Protein 2VH3 (pdb70)

Structure (mmCIF, N/CA/C/O backbone):
data_2VH3
#
_entry.id   2VH3
#
_cell.length_a   40.990
_cell.length_b   59.670
_cell.length_c   44.900
_cell.angle_alpha   90.00
_cell.angle_beta   93.31
_cell.angle_gamma   90.00
#
_symmetry.space_group_name_H-M   'P 1 21 1'
#
loop_
_entity.id
_entity.type
_entity.pdbx_description
1 polymer RANASMURFIN
2 polymer RANASMURFIN
3 non-polymer 'ZINC ION'
4 non-polymer 'SULFATE ION'
5 non-polymer GLYCEROL
6 water water
#
loop_
_atom_site.group_PDB
_atom_site.id
_atom_site.type_symbol
_atom_site.label_atom_id
_atom_site.label_alt_id
_atom_site.label_comp_id
_atom_site.label_asym_id
_atom_site.label_entity_id
_atom_site.label_seq_id
_atom_site.pdbx_PDB_ins_code
_atom_site.Cartn_x
_atom_site.Cartn_y
_atom_site.Cartn_z
_atom_site.occupancy
_atom_site.B_iso_or_equiv
_atom_site.auth_seq_id
_atom_site.auth_comp_id
_atom_site.auth_asym_id
_atom_site.auth_atom_id
_atom_site.pdbx_PDB_model_num
ATOM 1 N N . ALA A 1 1 ? 17.658 31.866 45.859 1.00 23.89 1 ALA A N 1
ATOM 2 C CA . ALA A 1 1 ? 17.142 32.605 47.040 1.00 23.25 1 ALA A CA 1
ATOM 3 C C . ALA A 1 1 ? 15.753 32.107 47.419 1.00 22.93 1 ALA A C 1
ATOM 4 O O . ALA A 1 1 ? 15.073 31.477 46.619 1.00 22.85 1 ALA A O 1
ATOM 19 N N . ALA A 1 3 ? 12.734 33.991 50.085 1.00 22.09 3 ALA A N 1
ATOM 20 C CA . ALA A 1 3 ? 12.226 34.803 51.180 1.00 22.33 3 ALA A CA 1
ATOM 21 C C . ALA A 1 3 ? 11.239 33.957 51.976 1.00 22.21 3 ALA A C 1
ATOM 22 O O . ALA A 1 3 ? 10.175 33.608 51.466 1.00 22.52 3 ALA A O 1
ATOM 24 N N . CYS A 1 4 ? 11.603 33.610 53.212 1.00 22.48 4 CYS A N 1
ATOM 25 C CA . CYS A 1 4 ? 10.781 32.730 54.041 1.00 22.40 4 CYS A CA 1
ATOM 26 C C . CYS A 1 4 ? 9.329 33.224 54.095 1.00 22.20 4 CYS A C 1
ATOM 27 O O . CYS A 1 4 ? 9.065 34.366 54.483 1.00 23.22 4 CYS A O 1
ATOM 30 N N . SER A 1 5 ? 8.412 32.355 53.679 1.00 21.94 5 SER A N 1
ATOM 31 C CA . SER A 1 5 ? 6.988 32.665 53.567 1.00 21.62 5 SER A CA 1
ATOM 32 C C . SER A 1 5 ? 6.125 31.856 54.544 1.00 21.20 5 SER A C 1
ATOM 33 O O . SER A 1 5 ? 4.909 32.043 54.605 1.00 22.20 5 SER A O 1
ATOM 36 N N . PHE A 1 6 ? 6.760 30.949 55.280 1.00 20.29 6 PHE A N 1
ATOM 37 C CA . PHE A 1 6 ? 6.096 30.088 56.256 1.00 19.73 6 PHE A CA 1
ATOM 38 C C . PHE A 1 6 ? 6.990 29.984 57.483 1.00 19.45 6 PHE A C 1
ATOM 39 O O . PHE A 1 6 ? 8.200 30.235 57.412 1.00 19.61 6 PHE A O 1
ATOM 47 N N . PRO A 1 7 ? 6.398 29.648 58.634 1.00 19.24 7 PRO A N 1
ATOM 48 C CA . PRO A 1 7 ? 7.191 29.560 59.848 1.00 19.10 7 PRO A CA 1
ATOM 49 C C . PRO A 1 7 ? 8.028 28.286 59.941 1.00 18.35 7 PRO A C 1
ATOM 50 O O . PRO A 1 7 ? 7.701 27.281 59.300 1.00 18.20 7 PRO A O 1
ATOM 54 N N . PRO A 1 8 ? 9.097 28.325 60.748 1.00 18.63 8 PRO A N 1
ATOM 55 C CA . PRO A 1 8 ? 9.912 27.147 60.986 1.00 18.71 8 PRO A CA 1
ATOM 56 C C . PRO A 1 8 ? 9.165 26.051 61.747 1.00 18.37 8 PRO A C 1
ATOM 57 O O . PRO A 1 8 ? 8.180 26.312 62.463 1.00 18.95 8 PRO A O 1
ATOM 61 N N . SER A 1 9 ? 9.659 24.833 61.586 1.00 18.37 9 SER A N 1
ATOM 62 C CA . SER A 1 9 ? 9.017 23.633 62.094 1.00 17.39 9 SER A CA 1
ATOM 63 C C . SER A 1 9 ? 8.978 23.554 63.607 1.00 17.02 9 SER A C 1
ATOM 64 O O . SER A 1 9 ? 9.908 23.976 64.280 1.00 17.39 9 SER A O 1
ATOM 67 N N . GLU A 1 10 ? 7.887 22.983 64.115 1.00 17.00 10 GLU A N 1
ATOM 68 C CA . GLU A 1 10 ? 7.762 22.639 65.523 1.00 16.84 10 GLU A CA 1
ATOM 69 C C . GLU A 1 10 ? 8.533 21.358 65.877 1.00 16.83 10 GLU A C 1
ATOM 70 O O . GLU A 1 10 ? 8.719 21.062 67.057 1.00 16.64 10 GLU A O 1
ATOM 76 N N . ILE A 1 11 ? 8.966 20.607 64.861 1.00 16.60 11 ILE A N 1
ATOM 77 C CA . ILE A 1 11 ? 9.646 19.318 65.045 1.00 16.76 11 ILE A CA 1
ATOM 78 C C . ILE A 1 11 ? 10.981 19.275 64.288 1.00 16.72 11 ILE A C 1
ATOM 79 O O . ILE A 1 11 ? 11.226 18.355 63.498 1.00 16.78 11 ILE A O 1
ATOM 84 N N . PRO A 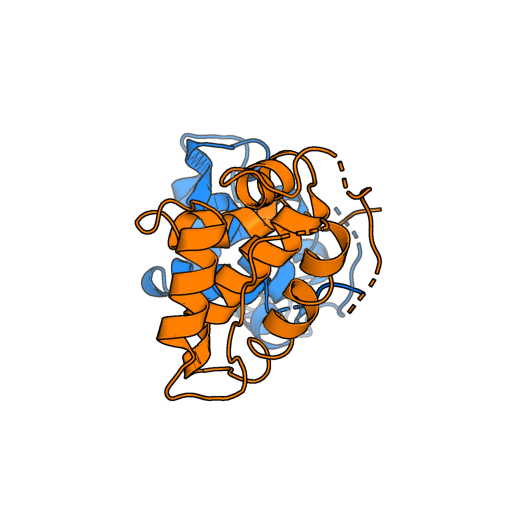1 12 ? 11.876 20.241 64.561 1.00 16.49 12 PRO A N 1
ATOM 85 C CA . PRO A 1 12 ? 13.115 20.345 63.780 1.00 16.74 12 PRO A CA 1
ATOM 86 C C . PRO A 1 12 ? 14.031 19.130 63.904 1.00 16.95 12 PRO A C 1
ATOM 87 O O . PRO A 1 12 ? 14.803 18.859 62.978 1.00 16.78 12 PRO A O 1
ATOM 91 N N . GLY A 1 13 ? 13.949 18.412 65.025 1.00 17.35 13 GLY A N 1
ATOM 92 C CA . GLY A 1 13 ? 14.717 17.187 65.211 1.00 17.73 13 GLY A CA 1
ATOM 93 C C . GLY A 1 13 ? 14.157 15.936 64.553 1.00 18.09 13 GLY A C 1
ATOM 94 O O . GLY A 1 13 ? 14.847 14.921 64.491 1.00 19.53 13 GLY A O 1
ATOM 95 N N . SER A 1 14 ? 12.933 16.005 64.037 1.00 18.36 14 SER A N 1
ATOM 96 C CA . SER A 1 14 ? 12.250 14.821 63.507 1.00 18.77 14 SER A CA 1
ATOM 97 C C . SER A 1 14 ? 12.715 14.427 62.114 1.00 18.93 14 SER A C 1
ATOM 98 O O . SER A 1 14 ? 12.976 15.287 61.265 1.00 19.38 14 SER A O 1
ATOM 101 N N . LYS A 1 15 ? 12.780 13.117 61.881 1.00 19.45 15 LYS A N 1
ATOM 102 C CA . LYS A 1 15 ? 12.992 12.572 60.540 1.00 19.96 15 LYS A CA 1
ATOM 103 C C . LYS A 1 15 ? 11.827 12.911 59.599 1.00 19.68 15 LYS A C 1
ATOM 104 O O . LYS A 1 15 ? 11.982 12.842 58.378 1.00 20.66 15 LYS A O 1
ATOM 110 N N . GLU A 1 16 ? 10.671 13.276 60.161 1.00 19.23 16 GLU A N 1
ATOM 111 C CA . GLU A 1 16 ? 9.511 13.688 59.361 1.00 18.85 16 GLU A CA 1
ATOM 112 C C . GLU A 1 16 ? 9.425 15.196 59.115 1.00 17.37 16 GLU A C 1
ATOM 113 O O . GLU A 1 16 ? 8.472 15.655 58.506 1.00 17.77 16 GLU A O 1
ATOM 119 N N . CYS A 1 17 ? 10.401 15.957 59.599 1.00 16.22 17 CYS A N 1
ATOM 120 C CA . CYS A 1 17 ? 10.319 17.417 59.588 1.00 15.95 17 CYS A CA 1
ATOM 121 C C . CYS A 1 17 ? 10.095 18.008 58.189 1.00 15.86 17 CYS A C 1
ATOM 122 O O . CYS A 1 17 ? 9.229 18.858 58.015 1.00 15.28 17 CYS A O 1
ATOM 125 N N . LEU A 1 18 ? 10.871 17.552 57.211 1.00 15.73 18 LEU A N 1
ATOM 126 C CA . LEU A 1 18 ? 10.762 18.093 55.845 1.00 15.45 18 LEU A CA 1
ATOM 127 C C . LEU A 1 18 ? 9.465 17.635 55.157 1.00 15.82 18 LEU A C 1
ATOM 128 O O . LEU A 1 18 ? 8.791 18.427 54.494 1.00 15.60 18 LEU A O 1
ATOM 133 N N . ALA A 1 19 ? 9.094 16.366 55.335 1.00 16.28 19 ALA A N 1
ATOM 134 C CA . ALA A 1 19 ? 7.830 15.868 54.790 1.00 16.34 19 ALA A CA 1
ATOM 135 C C . ALA A 1 19 ? 6.629 16.615 55.388 1.00 16.60 19 ALA A C 1
ATOM 136 O O . ALA A 1 19 ? 5.665 16.935 54.697 1.00 16.82 19 ALA A O 1
ATOM 138 N N . GLU A 1 20 ? 6.704 16.910 56.684 1.00 16.76 20 GLU A N 1
ATOM 139 C CA . GLU A 1 20 ? 5.671 17.683 57.361 1.00 17.21 20 GLU A CA 1
ATOM 140 C C . GLU A 1 20 ? 5.630 19.135 56.870 1.00 17.10 20 GLU A C 1
ATOM 141 O O . GLU A 1 20 ? 4.548 19.699 56.660 1.00 16.99 20 GLU A O 1
ATOM 147 N N . ALA A 1 21 ? 6.795 19.732 56.620 1.00 16.94 21 ALA A N 1
ATOM 148 C CA . ALA A 1 21 ? 6.822 21.096 56.095 1.00 16.88 21 ALA A CA 1
ATOM 149 C C . ALA A 1 21 ? 6.194 21.147 54.707 1.00 16.66 21 ALA A C 1
ATOM 150 O O . ALA A 1 21 ? 5.480 22.089 54.380 1.00 15.89 21 ALA A O 1
ATOM 152 N N . LEU A 1 22 ? 6.451 20.103 53.918 1.00 16.19 22 LEU A N 1
ATOM 153 C CA . LEU A 1 22 ? 5.892 19.984 52.568 1.00 16.60 22 LEU A CA 1
ATOM 154 C C . LEU A 1 22 ? 4.373 19.846 52.642 1.00 16.50 22 LEU A C 1
ATOM 155 O O . LEU A 1 22 ? 3.651 20.482 51.875 1.00 16.45 22 LEU A O 1
ATOM 160 N N . GLN A 1 23 ? 3.887 19.045 53.596 1.00 17.03 23 GLN A N 1
ATOM 161 C CA . GLN A 1 23 ? 2.457 18.848 53.772 1.00 17.79 23 GLN A CA 1
ATOM 162 C C . GLN A 1 23 ? 1.753 20.158 54.136 1.00 17.08 23 GLN A C 1
ATOM 163 O O . GLN A 1 23 ? 0.667 20.452 53.637 1.00 17.27 23 GLN A O 1
ATOM 169 N N . LYS A 1 24 ? 2.376 20.919 55.028 1.00 17.11 24 LYS A N 1
ATOM 170 C CA . LYS A 1 24 ? 1.721 22.069 55.641 1.00 17.40 24 LYS A CA 1
ATOM 171 C C . LYS A 1 24 ? 1.863 23.369 54.878 1.00 16.84 24 LYS A C 1
ATOM 172 O O . LYS A 1 24 ? 1.001 24.231 54.979 1.00 16.57 24 LYS A O 1
ATOM 178 N N . HIS A 1 25 ? 2.938 23.526 54.109 1.00 15.65 25 HIS A N 1
ATOM 179 C CA . HIS A 1 25 ? 3.294 24.855 53.620 1.00 15.99 25 HIS A CA 1
ATOM 180 C C . HIS A 1 25 ? 3.390 24.925 52.102 1.00 15.64 25 HIS A C 1
ATOM 181 O O . HIS A 1 25 ? 4.254 24.296 51.479 1.00 15.71 25 HIS A O 1
ATOM 188 N N . GLN A 1 26 ? 2.506 25.716 51.513 1.00 15.57 26 GLN A N 1
ATOM 189 C CA . GLN A 1 26 ? 2.464 25.877 50.056 1.00 16.75 26 GLN A CA 1
ATOM 190 C C . GLN A 1 26 ? 3.780 26.390 49.485 1.00 16.23 26 GLN A C 1
ATOM 191 O O . GLN A 1 26 ? 4.177 25.989 48.395 1.00 16.02 26 GLN A O 1
ATOM 197 N N . GLY A 1 27 ? 4.444 27.297 50.190 1.00 15.34 27 GLY A N 1
ATOM 198 C CA . GLY A 1 27 ? 5.702 27.857 49.711 1.00 15.74 27 GLY A CA 1
ATOM 199 C C . GLY A 1 27 ? 6.775 26.798 49.562 1.00 15.29 27 GLY A C 1
ATOM 200 O O . GLY A 1 27 ? 7.579 26.852 48.647 1.00 15.00 27 GLY A O 1
ATOM 201 N N . PHE A 1 28 ? 6.795 25.826 50.471 1.00 14.95 28 PHE A N 1
ATOM 202 C CA . PHE A 1 28 ? 7.739 24.715 50.391 1.00 15.04 28 PHE A CA 1
ATOM 203 C C . PHE A 1 28 ? 7.353 23.747 49.271 1.00 15.29 28 PHE A C 1
ATOM 204 O O . PHE A 1 28 ? 8.232 23.238 48.583 1.00 14.40 28 PHE A O 1
ATOM 212 N N . LYS A 1 29 ? 6.058 23.534 49.045 1.00 14.87 29 LYS A N 1
ATOM 213 C CA . LYS A 1 29 ? 5.592 22.770 47.895 1.00 15.37 29 LYS A CA 1
ATOM 214 C C . LYS A 1 29 ? 6.038 23.468 46.624 1.00 14.74 29 LYS A C 1
ATOM 215 O O . LYS A 1 29 ? 6.497 22.812 45.707 1.00 14.68 29 LYS A O 1
ATOM 221 N N . LYS A 1 30 ? 5.863 24.787 46.570 1.00 13.48 30 LYS A N 1
ATOM 222 C CA . LYS A 1 30 ? 6.246 25.546 45.368 1.00 13.59 30 LYS A CA 1
ATOM 223 C C . LYS A 1 30 ? 7.711 25.298 45.018 1.00 13.62 30 LYS A C 1
ATOM 224 O O . LYS A 1 30 ? 8.023 24.961 43.886 1.00 13.52 30 LYS A O 1
ATOM 230 N N . LYS A 1 31 ? 8.615 25.473 45.970 1.00 12.63 31 LYS A N 1
ATOM 231 C CA . LYS A 1 31 ? 10.033 25.297 45.689 1.00 13.08 31 LYS A CA 1
ATOM 232 C C . LYS A 1 31 ? 10.381 23.834 45.438 1.00 13.23 31 LYS A C 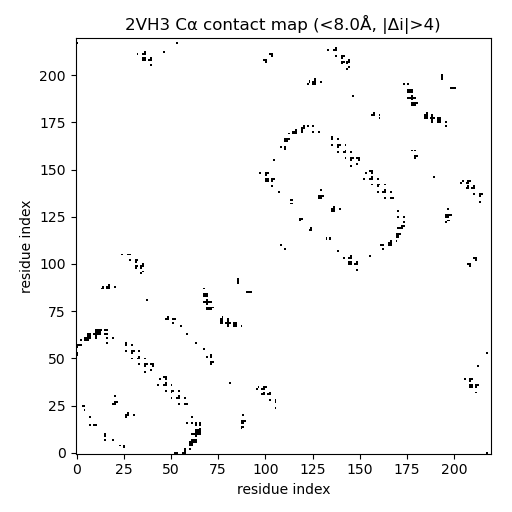1
ATOM 233 O O . LYS A 1 31 ? 11.256 23.563 44.623 1.00 13.50 31 LYS A O 1
ATOM 239 N N . SER A 1 32 ? 9.699 22.904 46.110 1.00 12.77 32 SER A N 1
ATOM 240 C CA . SER A 1 32 ? 9.927 21.476 45.913 1.00 12.93 32 SER A CA 1
ATOM 241 C C . SER A 1 32 ? 9.470 21.023 44.530 1.00 12.87 32 SER A C 1
ATOM 242 O O . SER A 1 32 ? 10.194 20.301 43.841 1.00 13.29 32 SER A O 1
ATOM 245 N N . TYR A 1 33 ? 8.283 21.451 44.120 1.00 12.17 33 TYR A N 1
ATOM 246 C CA . TYR A 1 33 ? 7.751 21.028 42.834 1.00 12.00 33 TYR A CA 1
ATOM 247 C C . TYR A 1 33 ? 8.505 21.727 41.702 1.00 10.67 33 TYR A C 1
ATOM 248 O O . TYR A 1 33 ? 8.734 21.132 40.654 1.00 10.87 33 TYR A O 1
ATOM 257 N N . ALA A 1 34 ? 8.906 22.975 41.920 1.00 10.87 34 ALA A N 1
ATOM 258 C CA . ALA A 1 34 ? 9.775 23.646 40.942 1.00 10.79 34 ALA A CA 1
ATOM 259 C C . ALA A 1 34 ? 11.073 22.856 40.751 1.00 10.51 34 ALA A C 1
ATOM 260 O O . ALA A 1 34 ? 11.509 22.656 39.630 1.00 10.40 34 ALA A O 1
ATOM 262 N N . LEU A 1 35 ? 11.677 22.371 41.840 1.00 10.97 35 LEU A N 1
ATOM 263 C CA . LEU A 1 35 ? 12.866 21.536 41.771 1.00 11.53 35 LEU A CA 1
ATOM 264 C C . LEU A 1 35 ? 12.626 20.288 40.929 1.00 11.29 35 LEU A C 1
ATOM 265 O O . LEU A 1 35 ? 13.466 19.890 40.131 1.00 12.04 35 LEU A O 1
ATOM 270 N N . ILE A 1 36 ? 11.477 19.655 41.129 1.00 11.48 36 ILE A N 1
ATOM 271 C CA . ILE A 1 36 ? 11.125 18.487 40.365 1.00 11.48 36 ILE A CA 1
ATOM 272 C C . ILE A 1 36 ? 11.069 18.789 38.870 1.00 11.14 36 ILE A C 1
ATOM 273 O O . ILE A 1 36 ? 11.660 18.084 38.060 1.00 11.11 36 ILE A O 1
ATOM 278 N N . CYS A 1 37 ? 10.387 19.863 38.508 1.00 10.77 37 CYS A N 1
ATOM 279 C CA . CYS A 1 37 ? 10.341 20.266 37.097 1.00 10.84 37 CYS A CA 1
ATOM 280 C C . CYS A 1 37 ? 11.741 20.489 36.553 1.00 10.95 37 CYS A C 1
ATOM 281 O O . CYS A 1 37 ? 12.058 20.042 35.463 1.00 10.58 37 CYS A O 1
ATOM 284 N N . ALA A 1 38 ? 12.572 21.192 37.307 1.00 10.71 38 ALA A N 1
ATOM 285 C CA . ALA A 1 38 ? 13.928 21.492 36.853 1.00 11.04 38 ALA A CA 1
ATOM 286 C C . ALA A 1 38 ? 14.742 20.212 36.698 1.00 11.26 38 ALA A C 1
ATOM 287 O O . ALA A 1 38 ? 15.510 20.099 35.761 1.00 12.09 38 ALA A O 1
ATOM 289 N N . TYR A 1 39 ? 14.587 19.264 37.620 1.00 12.21 39 TYR A N 1
ATOM 290 C CA . TYR A 1 39 ? 15.253 17.964 37.528 1.00 12.12 39 TYR A CA 1
ATOM 291 C C . TYR A 1 39 ? 14.844 17.206 36.274 1.00 12.48 39 TYR A C 1
ATOM 292 O O . TYR A 1 39 ? 15.684 16.629 35.570 1.00 13.18 39 TYR A O 1
ATOM 301 N N . LEU A 1 40 ? 13.552 17.212 35.979 1.00 12.78 40 LEU A N 1
ATOM 302 C CA . LEU A 1 40 ? 13.050 16.478 34.821 1.00 13.21 40 LEU A CA 1
ATOM 303 C C . LEU A 1 40 ? 13.688 17.000 33.530 1.00 13.28 40 LEU A C 1
ATOM 304 O O . LEU A 1 40 ? 13.824 16.239 32.558 1.00 15.07 40 LEU A O 1
ATOM 309 N N . ASN A 1 41 ? 14.070 18.282 33.525 1.00 13.45 41 ASN A N 1
ATOM 310 C CA . ASN A 1 41 ? 14.747 18.903 32.372 1.00 14.19 41 ASN A CA 1
ATOM 311 C C . ASN A 1 41 ? 16.235 19.137 32.534 1.00 14.47 41 ASN A C 1
ATOM 312 O O . ASN A 1 41 ? 16.839 19.881 31.752 1.00 14.72 41 ASN A O 1
ATOM 317 N N . TYR A 1 42 ? 16.838 18.483 33.512 1.00 14.06 42 TYR A N 1
ATOM 318 C CA . TYR A 1 42 ? 18.243 18.676 33.817 1.00 14.91 42 TYR A CA 1
ATOM 319 C C . TYR A 1 42 ? 19.135 18.518 32.603 1.00 15.53 42 TYR A C 1
ATOM 320 O O . TYR A 1 42 ? 20.023 19.332 32.395 1.00 16.19 42 TYR A O 1
ATOM 329 N N . LYS A 1 43 ? 18.893 17.491 31.797 1.00 16.44 43 LYS A N 1
ATOM 330 C CA . LYS A 1 43 ? 19.811 17.158 30.706 1.00 17.32 43 LYS A CA 1
ATOM 331 C C . LYS A 1 43 ? 19.872 18.229 29.624 1.00 16.74 43 LYS A C 1
ATOM 332 O O . LYS A 1 43 ? 20.821 18.251 28.841 1.00 16.85 43 LYS A O 1
ATOM 338 N N . GLU A 1 44 ? 18.880 19.110 29.567 1.00 16.15 44 GLU A N 1
ATOM 339 C CA . GLU A 1 44 ? 18.913 20.243 28.658 1.00 16.66 44 GLU A CA 1
ATOM 340 C C . GLU A 1 44 ? 19.181 21.611 29.302 1.00 15.76 44 GLU A C 1
ATOM 341 O O . GLU A 1 44 ? 19.412 22.589 28.598 1.00 15.68 44 GLU A O 1
ATOM 347 N N . ASP A 1 45 ? 19.142 21.699 30.632 1.00 14.09 45 ASP A N 1
ATOM 348 C CA . ASP A 1 45 ? 19.400 22.959 31.316 1.00 13.61 45 ASP A CA 1
ATOM 349 C C . ASP A 1 45 ? 19.823 22.712 32.762 1.00 12.14 45 ASP A C 1
ATOM 350 O O . ASP A 1 45 ? 18.991 22.704 33.684 1.00 12.64 45 ASP A O 1
ATOM 355 N N . ALA A 1 46 ? 21.126 22.545 32.952 1.00 11.53 46 ALA A N 1
ATOM 356 C CA . ALA A 1 46 ? 21.714 22.331 34.264 1.00 10.80 46 ALA A CA 1
ATOM 357 C C . ALA A 1 46 ? 21.720 23.606 35.096 1.00 10.70 46 ALA A C 1
ATOM 358 O O . ALA A 1 46 ? 21.591 23.539 36.327 1.00 10.11 46 ALA A O 1
ATOM 360 N N . GLU A 1 47 ? 21.818 24.791 34.485 1.00 9.20 47 GLU A N 1
ATOM 361 C CA . GLU A 1 47 ? 21.858 26.044 35.229 1.00 9.86 47 GLU A CA 1
ATOM 362 C C . GLU A 1 47 ? 20.518 26.267 35.909 1.00 10.36 47 GLU A C 1
ATOM 363 O O . GLU A 1 47 ? 20.469 26.682 37.059 1.00 11.52 47 GLU A O 1
ATOM 369 N N . ASN A 1 48 ? 19.428 26.003 35.211 1.00 10.06 48 ASN A N 1
ATOM 370 C CA . ASN A 1 48 ? 18.098 26.189 35.788 1.00 9.80 48 ASN A CA 1
ATOM 371 C C . ASN A 1 48 ? 17.978 25.264 37.011 1.00 9.32 48 ASN A C 1
ATOM 372 O O . ASN A 1 48 ? 17.418 25.613 38.048 1.00 10.17 48 ASN A O 1
ATOM 377 N N . TYR A 1 49 ? 18.433 24.010 36.895 1.00 9.17 49 TYR A N 1
ATOM 378 C CA . TYR A 1 49 ? 18.430 23.072 38.038 1.00 9.34 49 TYR A CA 1
ATOM 379 C C . TYR A 1 49 ? 19.262 23.611 39.200 1.00 9.65 49 TYR A C 1
ATOM 380 O O . TYR A 1 49 ? 18.841 23.568 40.336 1.00 10.81 49 TYR A O 1
ATOM 389 N N . GLU A 1 50 ? 20.453 24.116 38.909 1.00 10.23 50 GLU A N 1
ATOM 390 C CA . GLU A 1 50 ? 21.321 24.645 39.944 1.00 10.68 50 GLU A CA 1
ATOM 391 C C . GLU A 1 50 ? 20.622 25.772 40.682 1.00 10.70 50 GLU A C 1
ATOM 392 O O . GLU A 1 50 ? 20.674 25.829 41.901 1.00 11.17 50 GLU A O 1
ATOM 398 N N . ARG A 1 51 ? 19.953 26.667 39.952 1.00 10.84 51 ARG A N 1
ATOM 399 C CA A ARG A 1 51 ? 19.214 27.769 40.562 0.60 12.24 51 ARG A CA 1
ATOM 400 C CA B ARG A 1 51 ? 19.207 27.767 40.556 0.40 11.99 51 ARG A CA 1
ATOM 401 C C . ARG A 1 51 ? 18.048 27.248 41.398 1.00 11.62 51 ARG A C 1
ATOM 402 O O . ARG A 1 51 ? 17.847 27.679 42.528 1.00 11.77 51 ARG A O 1
ATOM 417 N N . ALA A 1 52 ? 17.263 26.351 40.835 1.00 10.87 52 ALA A N 1
ATOM 418 C CA . ALA A 1 52 ? 16.125 25.769 41.587 1.00 11.11 52 ALA A CA 1
ATOM 419 C C . ALA A 1 52 ? 16.598 25.043 42.844 1.00 10.99 52 ALA A C 1
ATOM 420 O O . ALA A 1 52 ? 15.918 25.062 43.861 1.00 11.62 52 ALA A O 1
ATOM 422 N N . ALA A 1 53 ? 17.753 24.398 42.768 1.00 10.10 53 ALA A N 1
ATOM 423 C CA . ALA A 1 53 ? 18.310 23.664 43.909 1.00 10.79 53 ALA A CA 1
ATOM 424 C C . ALA A 1 53 ? 18.746 24.646 44.985 1.00 11.01 53 ALA A C 1
ATOM 425 O O . ALA A 1 53 ? 18.491 24.419 46.164 1.00 11.23 53 ALA A O 1
ATOM 427 N N . GLU A 1 54 ? 19.362 25.758 44.591 1.00 11.76 54 GLU A N 1
ATOM 428 C CA . GLU A 1 54 ? 19.767 26.790 45.538 1.00 12.82 54 GLU A CA 1
ATOM 429 C C . GLU A 1 54 ? 18.539 27.397 46.191 1.00 12.52 54 GLU A C 1
ATOM 430 O O . GLU A 1 54 ? 18.538 27.689 47.391 1.00 13.74 54 GLU A O 1
ATOM 436 N N . ASP A 1 55 ? 17.491 27.589 45.403 1.00 13.07 55 ASP A N 1
ATOM 437 C CA . ASP A 1 55 ? 16.242 28.134 45.926 1.00 13.81 55 ASP A CA 1
ATOM 438 C C . ASP A 1 55 ? 15.653 27.158 46.944 1.00 13.13 55 ASP A C 1
ATOM 439 O O . ASP A 1 55 ? 15.211 27.572 48.029 1.00 14.12 55 ASP A O 1
ATOM 444 N N . PHE A 1 56 ? 15.667 25.868 46.606 1.00 13.24 56 PHE A N 1
ATOM 445 C CA . PHE A 1 56 ? 15.184 24.824 47.509 1.00 13.29 56 PHE A CA 1
ATOM 446 C C . PHE A 1 56 ? 16.002 24.786 48.794 1.00 13.73 56 PHE A C 1
ATOM 447 O O . PHE A 1 56 ? 15.427 24.721 49.892 1.00 14.23 56 PHE A O 1
ATOM 455 N N . ASP A 1 57 ? 17.321 24.872 48.674 1.00 14.05 57 ASP A N 1
ATOM 456 C CA . ASP A 1 57 ? 18.221 24.893 49.831 1.00 14.72 57 ASP A CA 1
ATOM 457 C C . ASP A 1 57 ? 17.831 26.034 50.776 1.00 14.59 57 ASP A C 1
ATOM 458 O O . ASP A 1 57 ? 17.823 25.866 51.996 1.00 13.94 57 ASP A O 1
ATOM 463 N N . SER A 1 58 ? 17.520 27.193 50.195 1.00 14.50 58 SER A N 1
ATOM 464 C CA A SER A 1 58 ? 17.134 28.371 50.975 0.50 14.92 58 SER A CA 1
ATOM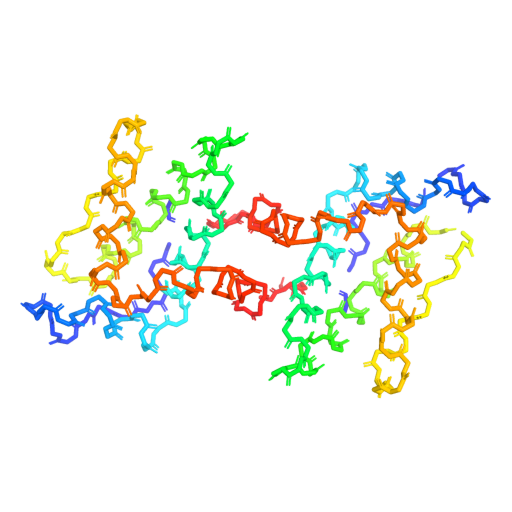 465 C CA B SER A 1 58 ? 17.109 28.381 50.946 0.50 15.13 58 SER A CA 1
ATOM 466 C C . SER A 1 58 ? 15.786 28.112 51.663 1.00 15.00 58 SER A C 1
ATOM 467 O O . SER A 1 58 ? 15.606 28.432 52.848 1.00 15.52 58 SER A O 1
ATOM 472 N N . ALA A 1 59 ? 14.841 27.520 50.947 1.00 14.51 59 ALA A N 1
ATOM 473 C CA . ALA A 1 59 ? 13.549 27.157 51.542 1.00 15.54 59 ALA A CA 1
ATOM 474 C C . ALA A 1 59 ? 13.706 26.128 52.677 1.00 15.26 59 ALA A C 1
ATOM 475 O O . ALA A 1 59 ? 12.988 26.195 53.692 1.00 15.11 59 ALA A O 1
ATOM 477 N N . VAL A 1 60 ? 14.658 25.213 52.542 1.00 15.67 60 VAL A N 1
ATOM 478 C CA . VAL A 1 60 ? 14.961 24.243 53.594 1.00 15.88 60 VAL A CA 1
ATOM 479 C C . VAL A 1 60 ? 15.446 24.974 54.843 1.00 15.80 60 VAL A C 1
ATOM 480 O O . VAL A 1 60 ? 15.036 24.632 55.957 1.00 16.20 60 VAL A O 1
ATOM 484 N N . LYS A 1 61 ? 16.269 26.003 54.679 1.00 16.45 61 LYS A N 1
ATOM 485 C CA . LYS A 1 61 ? 16.708 26.816 55.810 1.00 17.81 61 LYS A CA 1
ATOM 486 C C . LYS A 1 61 ? 15.514 27.459 56.508 1.00 17.50 61 LYS A C 1
ATOM 487 O O . LYS A 1 61 ? 15.471 27.528 57.741 1.00 17.53 61 LYS A O 1
ATOM 493 N N . CYS A 1 62 ? 14.533 27.920 55.736 1.00 17.24 62 CYS A N 1
ATOM 494 C CA . CYS A 1 62 ? 13.323 28.493 56.327 1.00 17.51 62 CYS A CA 1
ATOM 495 C C . CYS A 1 62 ? 12.556 27.491 57.203 1.00 17.00 62 CYS A C 1
ATOM 496 O O . CYS A 1 62 ? 11.928 27.875 58.207 1.00 18.27 62 CYS A O 1
ATOM 499 N N . THR A 1 63 ? 12.610 26.207 56.863 1.00 17.26 63 THR A N 1
ATOM 500 C CA . THR A 1 63 ? 11.889 25.208 57.649 1.00 17.37 63 THR A CA 1
ATOM 501 C C . THR A 1 63 ? 12.491 25.035 59.033 1.00 17.17 63 THR A C 1
ATOM 502 O O . THR A 1 63 ? 11.780 24.675 59.962 1.00 18.07 63 THR A O 1
ATOM 506 N N . GLY A 1 64 ? 13.791 25.265 59.176 1.00 16.90 64 GLY A N 1
ATOM 507 C CA . GLY A 1 64 ? 14.494 25.002 60.429 1.00 17.20 64 GLY A CA 1
ATOM 508 C C . GLY A 1 64 ? 14.765 23.535 60.699 1.00 17.29 64 GLY A C 1
ATOM 509 O O . GLY A 1 64 ? 15.312 23.188 61.751 1.00 17.77 64 GLY A O 1
ATOM 510 N N . CYS A 1 65 ? 14.377 22.659 59.777 1.00 17.04 65 CYS A N 1
ATOM 511 C CA . CYS A 1 65 ? 14.622 21.237 59.952 1.00 17.96 65 CYS A CA 1
ATOM 512 C C . CYS A 1 65 ? 16.116 20.992 60.047 1.00 18.88 65 CYS A C 1
ATOM 513 O O . CYS A 1 65 ? 16.908 21.600 59.323 1.00 19.45 65 CYS A O 1
ATOM 516 N N . LYS A 1 66 ? 16.500 20.115 60.962 1.00 19.61 66 LYS A N 1
ATOM 517 C CA . LYS A 1 66 ? 17.897 19.762 61.142 1.00 20.44 66 LYS A CA 1
ATOM 518 C C . LYS A 1 66 ? 18.3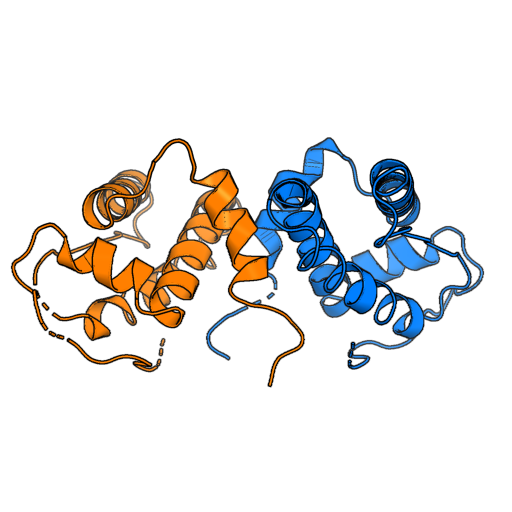94 18.817 60.059 1.00 20.74 66 LYS A C 1
ATOM 519 O O . LYS A 1 66 ? 19.564 18.894 59.684 1.00 20.89 66 LYS A O 1
ATOM 525 N N . GLU A 1 67 ? 17.523 17.935 59.557 1.00 21.83 67 GLU A N 1
ATOM 526 C CA . GLU A 1 67 ? 17.919 16.961 58.532 1.00 22.46 67 GLU A CA 1
ATOM 527 C C . GLU A 1 67 ? 18.461 17.669 57.307 1.00 22.49 67 GLU A C 1
ATOM 528 O O . GLU A 1 67 ? 17.919 18.684 56.872 1.00 23.12 67 GLU A O 1
ATOM 534 N N . GLY A 1 68 ? 19.529 17.105 56.757 1.00 22.19 68 GLY A N 1
ATOM 535 C CA . GLY A 1 68 ? 20.168 17.655 55.576 1.00 21.31 68 GLY A CA 1
ATOM 536 C C . GLY A 1 68 ? 19.709 16.993 54.294 1.00 20.64 68 GLY A C 1
ATOM 537 O O . GLY A 1 68 ? 19.508 15.773 5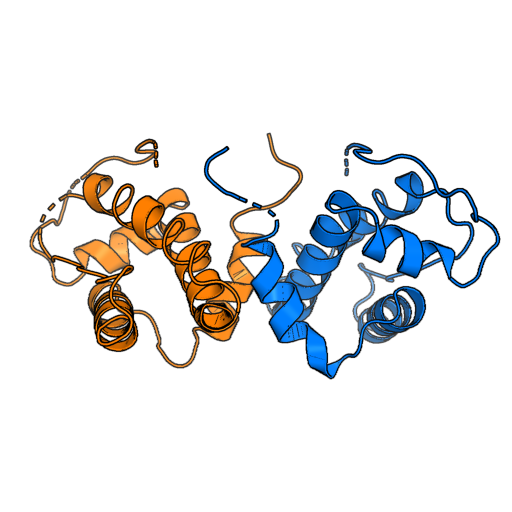4.246 1.00 20.48 68 GLY A O 1
ATOM 538 N N . VAL A 1 69 ? 19.541 17.803 53.253 1.00 19.93 69 VAL A N 1
ATOM 539 C CA . VAL A 1 69 ? 19.354 17.284 51.893 1.00 18.84 69 VAL A CA 1
ATOM 540 C C . VAL A 1 69 ? 20.365 17.942 50.970 1.00 17.45 69 VAL A C 1
ATOM 541 O O . VAL A 1 69 ? 20.135 19.021 50.423 1.00 17.83 69 VAL A O 1
ATOM 545 N N . ASP A 1 70 ? 21.496 17.275 50.805 1.00 16.41 70 ASP A N 1
ATOM 546 C CA . ASP A 1 70 ? 22.538 17.769 49.926 1.00 15.63 70 ASP A CA 1
ATOM 547 C C . ASP A 1 70 ? 22.212 17.336 48.504 1.00 14.06 70 ASP A C 1
ATOM 548 O O . ASP A 1 70 ? 22.318 16.163 48.167 1.00 14.13 70 ASP A O 1
ATOM 553 N N . LEU A 1 71 ? 21.806 18.301 47.677 1.00 13.00 71 LEU A N 1
ATOM 554 C CA . LEU A 1 71 ? 21.417 18.021 46.315 1.00 12.73 71 LEU A CA 1
ATOM 555 C C . LEU A 1 71 ? 22.619 17.855 45.403 1.00 11.29 71 LEU A C 1
ATOM 556 O O . LEU A 1 71 ? 22.465 17.368 44.296 1.00 12.92 71 LEU A O 1
ATOM 561 N N . HIS A 1 72 ? 23.801 18.251 45.864 1.00 12.06 72 HIS A N 1
ATOM 562 C CA . HIS A 1 72 ? 25.008 18.191 45.049 1.00 12.22 72 HIS A CA 1
ATOM 563 C C . HIS A 1 72 ? 24.735 18.811 43.684 1.00 12.33 72 HIS A C 1
ATOM 564 O O . HIS A 1 72 ? 25.135 18.259 42.654 1.00 12.79 72 HIS A O 1
ATOM 571 N N . GLU A 1 73 ? 24.041 19.946 43.679 1.00 12.07 73 GLU A N 1
ATOM 572 C CA . GLU A 1 73 ? 23.435 20.427 42.445 1.00 11.66 73 GLU A CA 1
ATOM 573 C C . GLU A 1 73 ? 24.424 20.878 41.379 1.00 12.20 73 GLU A C 1
ATOM 574 O O . GLU A 1 73 ? 24.042 20.988 40.229 1.00 13.85 73 GLU A O 1
ATOM 584 N N . GLY A 1 74 ? 25.662 21.126 41.775 1.00 11.97 74 GLY A N 1
ATOM 585 C CA . GLY A 1 74 ? 26.712 21.504 40.836 1.00 11.75 74 GLY A CA 1
ATOM 586 C C . GLY A 1 74 ? 27.581 20.346 40.370 1.00 11.46 74 GLY A C 1
ATOM 587 O O . GLY A 1 74 ? 28.555 20.587 39.648 1.00 12.27 74 GLY A O 1
ATOM 588 N N . ASN A 1 75 ? 27.260 19.105 40.772 1.00 11.75 75 ASN A N 1
ATOM 589 C CA . ASN A 1 75 ? 28.105 17.951 40.540 1.00 11.86 75 ASN A CA 1
ATOM 590 C C . ASN A 1 75 ? 27.296 16.939 39.743 1.00 11.88 75 ASN A C 1
ATOM 591 O O . ASN A 1 75 ? 26.527 16.159 40.304 1.00 12.01 75 ASN A O 1
ATOM 596 N N . PRO A 1 76 ? 27.438 16.943 38.420 1.00 11.59 76 PRO A N 1
ATOM 597 C CA . PRO A 1 76 ? 26.697 16.014 37.560 1.00 11.81 76 PRO A CA 1
ATOM 598 C C . PRO A 1 76 ? 26.699 14.555 37.997 1.00 12.68 76 PRO A C 1
ATOM 599 O O . PRO A 1 76 ? 25.667 13.871 37.899 1.00 14.95 76 PRO A O 1
ATOM 603 N N . GLU A 1 77 ? 27.823 14.087 38.515 1.00 13.90 77 GLU A N 1
ATOM 604 C CA . GLU A 1 77 ? 27.936 12.668 38.878 1.00 14.55 77 GLU A CA 1
ATOM 605 C C . GLU A 1 77 ? 27.069 12.326 40.102 1.00 12.72 77 GLU A C 1
ATOM 606 O O . GLU A 1 77 ? 26.750 11.131 40.344 1.00 14.11 77 GLU A O 1
ATOM 612 N N . LEU A 1 78 ? 26.716 13.388 40.861 1.00 13.07 78 LEU A N 1
ATOM 613 C CA . LEU A 1 78 ? 25.959 13.192 42.108 1.00 14.44 78 LEU A CA 1
ATOM 614 C C . LEU A 1 78 ? 24.538 13.746 42.086 1.00 14.33 78 LEU A C 1
ATOM 615 O O . LEU A 1 78 ? 23.830 13.682 43.089 1.00 14.15 78 LEU A O 1
ATOM 620 N N . ILE A 1 79 ? 24.112 14.311 40.956 1.00 13.94 79 ILE A N 1
ATOM 621 C CA . ILE A 1 79 ? 22.777 14.919 40.867 1.00 14.42 79 ILE A CA 1
ATOM 622 C C . ILE A 1 79 ? 21.705 13.895 41.189 1.00 13.98 79 ILE A C 1
ATOM 623 O O . ILE A 1 79 ? 20.727 14.179 41.894 1.00 12.58 79 ILE A O 1
ATOM 628 N N . GLU A 1 80 ? 21.879 12.701 40.641 1.00 13.83 80 GLU A N 1
ATOM 629 C CA . GLU A 1 80 ? 20.883 11.667 40.796 1.00 14.49 80 GLU A CA 1
ATOM 630 C C . GLU A 1 80 ? 20.758 11.275 42.262 1.00 13.66 80 GLU A C 1
ATOM 631 O O . GLU A 1 80 ? 19.644 11.206 42.801 1.00 14.13 80 GLU A O 1
ATOM 637 N N . GLU A 1 81 ? 21.885 11.025 42.914 1.00 14.10 81 GLU A N 1
ATOM 638 C CA . GLU A 1 81 ? 21.861 10.631 44.321 1.00 14.63 81 GLU A CA 1
ATOM 639 C C . GLU A 1 81 ? 21.303 11.747 45.190 1.00 13.32 81 GLU A C 1
ATOM 640 O O . GLU A 1 81 ? 20.542 11.473 46.111 1.00 14.07 81 GLU A O 1
ATOM 646 N N . GLY A 1 82 ? 21.607 13.011 44.856 1.00 12.12 82 GLY A N 1
ATOM 647 C CA . GLY A 1 82 ? 21.087 14.148 45.608 1.00 12.12 82 GLY A CA 1
ATOM 648 C C . GLY A 1 82 ? 19.588 14.254 45.473 1.00 11.72 82 GLY A C 1
ATOM 649 O O . GLY A 1 82 ? 18.883 14.531 46.439 1.00 12.08 82 GLY A O 1
ATOM 650 N N . PHE A 1 83 ? 19.083 14.038 44.269 1.00 12.34 83 PHE A N 1
ATOM 651 C CA . PHE A 1 83 ? 17.649 14.106 44.031 1.00 12.94 83 PHE A CA 1
ATOM 652 C C . PHE A 1 83 ? 16.925 12.929 44.695 1.00 13.23 83 PHE A C 1
ATOM 653 O O . PHE A 1 83 ? 15.832 13.081 45.215 1.00 13.15 83 PHE A O 1
ATOM 661 N N . GLU A 1 84 ? 17.546 11.760 44.703 1.00 13.68 84 GLU A N 1
ATOM 662 C CA . GLU A 1 84 ? 16.951 10.618 45.395 1.00 14.80 84 GLU A CA 1
ATOM 663 C C . GLU A 1 84 ? 16.887 10.878 46.891 1.00 14.30 84 GLU A C 1
ATOM 664 O O . GLU A 1 84 ? 15.923 10.460 47.529 1.00 14.64 84 GLU A O 1
ATOM 670 N N . LYS A 1 85 ? 17.876 11.583 47.444 1.00 14.10 85 LYS A N 1
ATOM 671 C CA . LYS A 1 85 ? 17.850 11.989 48.849 1.00 14.45 85 LYS A CA 1
ATOM 672 C C . LYS A 1 85 ? 16.694 12.952 49.115 1.00 14.11 85 LYS A C 1
ATOM 673 O O . LYS A 1 85 ? 15.991 12.848 50.108 1.00 15.00 85 LYS A O 1
ATOM 679 N N . PHE A 1 86 ? 16.498 13.894 48.207 1.00 13.55 86 PHE A N 1
ATOM 680 C CA . PHE A 1 86 ? 15.331 14.761 48.235 1.00 13.30 86 PHE A CA 1
ATOM 681 C C . PHE A 1 86 ? 14.019 13.965 48.281 1.00 13.01 86 PHE A C 1
ATOM 682 O O . PHE A 1 86 ? 13.152 14.229 49.110 1.00 13.63 86 PHE A O 1
ATOM 690 N N . LEU A 1 87 ? 13.884 12.986 47.400 1.00 13.70 87 LEU A N 1
ATOM 691 C CA . LEU A 1 87 ? 12.649 12.204 47.335 1.00 13.48 87 LEU A CA 1
ATOM 692 C C . LEU A 1 87 ? 12.434 11.396 48.619 1.00 14.33 87 LEU A C 1
ATOM 693 O O . LEU A 1 87 ? 11.315 11.336 49.132 1.00 14.96 87 LEU A O 1
ATOM 698 N N . ALA A 1 88 ? 13.517 10.841 49.149 1.00 14.14 88 ALA A N 1
ATOM 699 C CA . ALA A 1 88 ? 13.451 10.007 50.348 1.00 14.66 88 ALA A CA 1
ATOM 700 C C . ALA A 1 88 ? 13.079 10.872 51.533 1.00 15.20 88 ALA A C 1
ATOM 701 O O . ALA A 1 88 ? 12.226 10.494 52.359 1.00 15.67 88 ALA A O 1
ATOM 703 N N . SER A 1 89 ? 13.717 12.031 51.623 1.00 16.00 89 SER A N 1
ATOM 704 C CA . SER A 1 89 ? 13.539 12.929 52.758 1.00 16.41 89 SER A CA 1
ATOM 705 C C . SER A 1 89 ? 12.159 13.561 52.824 1.00 16.64 89 SER A C 1
ATOM 706 O O . SER A 1 89 ? 11.602 13.706 53.899 1.00 17.76 89 SER A O 1
ATOM 709 N N . LEU A 1 90 ? 11.596 13.903 51.676 1.00 16.48 90 LEU A N 1
ATOM 710 C CA . LEU A 1 90 ? 10.272 14.509 51.616 1.00 16.82 90 LEU A CA 1
ATOM 711 C C . LEU A 1 90 ? 9.156 13.461 51.436 1.00 16.93 90 LEU A C 1
ATOM 712 O O . LEU A 1 90 ? 7.977 13.812 51.363 1.00 17.53 90 LEU A O 1
ATOM 717 N N . LYS A 1 91 ? 9.545 12.187 51.344 1.00 17.27 91 LYS A N 1
ATOM 718 C CA . LYS A 1 91 ? 8.619 11.057 51.168 1.00 17.79 91 LYS A CA 1
ATOM 719 C C . LYS A 1 91 ? 7.784 11.168 49.889 1.00 17.60 91 LYS A C 1
ATOM 720 O O . LYS A 1 91 ? 6.575 10.927 49.868 1.00 17.89 91 LYS A O 1
ATOM 726 N N . ILE A 1 92 ? 8.472 11.518 48.807 1.00 17.21 92 ILE A N 1
ATOM 727 C CA . ILE A 1 92 ? 7.858 11.634 47.504 1.00 17.31 92 ILE A CA 1
ATOM 728 C C . ILE A 1 92 ? 8.131 10.379 46.693 1.00 17.59 92 ILE A C 1
ATOM 729 O O . ILE A 1 92 ? 9.286 9.979 46.522 1.00 17.22 92 ILE A O 1
ATOM 734 N N . ASP A 1 93 ? 7.067 9.778 46.177 1.00 18.50 93 ASP A N 1
ATOM 735 C CA . ASP A 1 93 ? 7.186 8.616 45.303 1.00 19.13 93 ASP A CA 1
ATOM 736 C C . ASP A 1 93 ? 7.726 9.059 43.939 1.00 19.35 93 ASP A C 1
ATOM 737 O O . ASP A 1 93 ? 7.207 9.999 43.341 1.00 18.95 93 ASP A O 1
ATOM 742 N N . ARG A 1 94 ? 8.759 8.377 43.445 1.00 20.05 94 ARG A N 1
ATOM 743 C CA . ARG A 1 94 ? 9.343 8.699 42.138 1.00 20.48 94 ARG A CA 1
ATOM 744 C C . ARG A 1 94 ? 8.331 8.577 40.991 1.00 20.41 94 ARG A C 1
ATOM 745 O O . ARG A 1 94 ? 8.464 9.236 39.961 1.00 20.58 94 ARG A O 1
ATOM 753 N N . LYS A 1 95 ? 7.309 7.740 41.167 1.00 20.46 95 LYS A N 1
ATOM 754 C CA . LYS A 1 95 ? 6.244 7.631 40.173 1.00 20.68 95 LYS A CA 1
ATOM 755 C C . LYS A 1 95 ? 5.432 8.927 40.050 1.00 19.89 95 LYS A C 1
ATOM 756 O O . LYS A 1 95 ? 4.819 9.188 39.010 1.00 21.09 95 LYS A O 1
ATOM 762 N N . ALA A 1 96 ? 5.462 9.741 41.102 1.00 18.47 96 ALA A N 1
ATOM 763 C CA . ALA A 1 96 ? 4.674 10.975 41.175 1.00 17.62 96 ALA A CA 1
ATOM 764 C C . ALA A 1 96 ? 5.353 12.218 40.599 1.00 16.37 96 ALA A C 1
ATOM 765 O O . ALA A 1 96 ? 4.761 13.298 40.634 1.00 15.78 96 ALA A O 1
ATOM 767 N N . LEU A 1 97 ? 6.580 12.089 40.096 1.00 16.17 97 LEU A N 1
ATOM 768 C CA . LEU A 1 97 ? 7.349 13.273 39.671 1.00 16.00 97 LEU A CA 1
ATOM 769 C C . LEU A 1 97 ? 6.622 14.095 38.621 1.00 16.12 97 LEU A C 1
ATOM 770 O O . LEU A 1 97 ? 6.538 15.314 38.721 1.00 15.84 97 LEU A O 1
ATOM 775 N N . GLY A 1 98 ? 6.126 13.433 37.592 1.00 16.44 98 GLY A N 1
ATOM 776 C CA . GLY A 1 98 ? 5.422 14.120 36.530 1.00 16.93 98 GLY A CA 1
ATOM 777 C C . GLY A 1 98 ? 4.236 14.902 37.043 1.00 16.89 98 GLY A C 1
ATOM 778 O O . GLY A 1 98 ? 4.080 16.087 36.728 1.00 16.97 98 GLY A O 1
ATOM 779 N N . SER A 1 99 ? 3.407 14.251 37.855 1.00 16.82 99 SER A N 1
ATOM 780 C CA . SER A 1 99 ? 2.218 14.892 38.409 1.00 16.43 99 SER A CA 1
ATOM 781 C C . SER A 1 99 ? 2.579 16.115 39.241 1.00 14.98 99 SER A C 1
ATOM 782 O O . SER A 1 99 ? 2.001 17.187 39.084 1.00 15.53 99 SER A O 1
ATOM 785 N N . LEU A 1 100 ? 3.547 15.964 40.133 1.00 13.96 100 LEU A N 1
ATOM 786 C CA . LEU A 1 100 ? 3.910 17.059 41.030 1.00 14.04 100 LEU A CA 1
ATOM 787 C C . LEU A 1 100 ? 4.469 18.265 40.261 1.00 13.36 100 LEU A C 1
ATOM 788 O O . LEU A 1 100 ? 4.151 19.400 40.560 1.00 14.09 100 LEU A O 1
ATOM 793 N N . CYS A 1 101 ? 5.287 18.005 39.252 1.00 13.60 101 CYS A N 1
ATOM 794 C CA . CYS A 1 101 ? 5.777 19.098 38.436 1.00 13.05 101 CYS A CA 1
ATOM 795 C C . CYS A 1 101 ? 4.608 19.811 37.790 1.00 12.32 101 CYS A C 1
ATOM 796 O O . CYS A 1 101 ? 4.554 21.040 37.785 1.00 12.73 101 CYS A O 1
ATOM 799 N N . THR A 1 102 ? 3.666 19.067 37.229 1.00 13.48 102 THR A N 1
ATOM 800 C CA . THR A 1 102 ? 2.502 19.691 36.603 1.00 14.46 102 THR A CA 1
ATOM 801 C C . THR A 1 102 ? 1.698 20.545 37.572 1.00 14.66 102 THR A C 1
ATOM 802 O O . THR A 1 102 ? 1.015 21.461 37.153 1.00 15.43 102 THR A O 1
ATOM 806 N N . LEU A 1 103 ? 1.782 20.244 38.868 1.00 14.27 103 LEU A N 1
ATOM 807 C CA . LEU A 1 103 ? 1.108 21.041 39.880 1.00 13.65 103 LEU A CA 1
ATOM 808 C C . LEU A 1 103 ? 1.785 22.351 40.233 1.00 13.35 103 LEU A C 1
ATOM 809 O O . LEU A 1 103 ? 1.168 23.183 40.869 1.00 13.49 103 LEU A O 1
ATOM 814 N N . PHE A 1 104 ? 3.033 22.560 39.823 1.00 12.60 104 PHE A N 1
ATOM 815 C CA . PHE A 1 104 ? 3.637 23.867 40.052 1.00 12.93 104 PHE A CA 1
ATOM 816 C C . PHE A 1 104 ? 2.769 24.987 39.476 1.00 13.19 104 PHE A C 1
ATOM 817 O O . PHE A 1 104 ? 2.586 26.022 40.103 1.00 14.27 104 PHE A O 1
ATOM 825 N N . GLN A 1 105 ? 2.215 24.768 38.290 1.00 12.27 105 GLN A N 1
ATOM 826 C CA . GLN A 1 105 ? 1.319 25.737 37.688 1.00 12.56 105 GLN A CA 1
ATOM 827 C C . GLN A 1 105 ? 0.121 26.067 38.591 1.00 11.98 105 GLN A C 1
ATOM 828 O O . GLN A 1 105 ? -0.265 27.228 38.685 1.00 12.22 105 GLN A O 1
ATOM 834 N N . LYS A 1 106 ? -0.431 25.078 39.268 1.00 13.88 106 LYS A N 1
ATOM 835 C CA A LYS A 1 106 ? -1.600 25.337 40.106 0.50 14.35 106 LYS A CA 1
ATOM 836 C CA B LYS A 1 106 ? -1.585 25.280 40.131 0.50 14.47 106 LYS A CA 1
ATOM 837 C C . LYS A 1 106 ? -1.183 26.067 41.372 1.00 14.87 106 LYS A C 1
ATOM 838 O O . LYS A 1 106 ? -1.930 26.921 41.859 1.00 16.28 106 LYS A O 1
ATOM 849 N N . LEU A 1 107 ? 0.002 25.763 41.872 1.00 14.97 107 LEU A N 1
ATOM 850 C CA . LEU A 1 107 ? 0.453 26.345 43.140 1.00 16.51 107 LEU A CA 1
ATOM 851 C C . LEU A 1 107 ? 1.136 27.686 42.962 1.00 17.41 107 LEU A C 1
ATOM 852 O O . LEU A 1 107 ? 1.331 28.405 43.944 1.00 19.25 107 LEU A O 1
ATOM 870 N N . ALA A 1 109 ? 0.122 30.546 40.827 1.00 19.78 109 ALA A N 1
ATOM 871 C CA . ALA A 1 109 ? -0.853 31.205 39.965 1.00 20.02 109 ALA A CA 1
ATOM 872 C C . ALA A 1 109 ? -0.308 32.460 39.286 1.00 20.63 109 ALA A C 1
ATOM 873 O O . ALA A 1 109 ? 0.336 33.285 39.919 1.00 21.32 109 ALA A O 1
ATOM 875 N N . ILE A 1 110 ? -0.555 32.564 37.987 1.00 20.34 110 ILE A N 1
ATOM 876 C CA . ILE A 1 110 ? -0.324 33.799 37.238 1.00 20.28 110 ILE A CA 1
ATOM 877 C C . ILE A 1 110 ? -1.608 34.141 36.495 1.00 20.86 110 ILE A C 1
ATOM 878 O O . ILE A 1 110 ? -2.369 33.243 36.138 1.00 21.24 110 ILE A O 1
ATOM 883 N N . PRO A 1 111 ? -1.874 35.441 36.275 1.00 21.13 111 PRO A N 1
ATOM 884 C CA . PRO A 1 111 ? -1.138 36.594 36.806 1.00 21.94 111 PRO A CA 1
ATOM 885 C C . PRO A 1 111 ? -1.318 36.763 38.314 1.00 22.66 111 PRO A C 1
ATOM 886 O O . PRO A 1 111 ? -2.198 36.133 38.911 1.00 22.89 111 PRO A O 1
ATOM 890 N N . HIS A 1 112 ? -0.474 37.590 38.924 1.00 23.66 112 HIS A N 1
ATOM 891 C CA . HIS A 1 112 ? -0.631 37.956 40.334 1.00 24.02 112 HIS A CA 1
ATOM 892 C C . HIS A 1 112 ? -0.079 39.353 40.614 1.00 24.85 112 HIS A C 1
ATOM 893 O O . HIS A 1 112 ? 0.752 39.857 39.857 1.00 26.00 112 HIS A O 1
ATOM 900 N N . ALA B 2 1 ? -7.379 36.613 33.440 1.00 23.60 1 ALA B N 1
ATOM 901 C CA . ALA B 2 1 ? -6.822 37.969 33.182 1.00 22.75 1 ALA B CA 1
ATOM 902 C C . ALA B 2 1 ? -5.463 37.880 32.484 1.00 22.51 1 ALA B C 1
ATOM 903 O O . ALA B 2 1 ? -4.712 36.932 32.707 1.00 22.74 1 ALA B O 1
ATOM 918 N N . ALA B 2 3 ? -2.822 41.257 31.303 1.00 20.32 3 ALA B N 1
ATOM 919 C CA . ALA B 2 3 ? -2.403 42.568 30.841 1.00 19.91 3 ALA B CA 1
ATOM 920 C C . ALA B 2 3 ? -1.410 42.358 29.699 1.00 19.46 3 ALA B C 1
ATOM 921 O O . ALA B 2 3 ? -0.402 41.683 29.869 1.00 19.87 3 ALA B O 1
ATOM 923 N N . CYS B 2 4 ? -1.675 42.931 28.533 1.00 19.14 4 CYS B N 1
ATOM 924 C CA . CYS B 2 4 ? -0.805 42.676 27.383 1.00 18.95 4 CYS B CA 1
ATOM 925 C C . CYS B 2 4 ? 0.629 43.133 27.647 1.00 19.07 4 CYS B C 1
ATOM 926 O O . CYS B 2 4 ? 0.866 44.299 27.945 1.00 19.85 4 CYS B O 1
ATOM 929 N N . SER B 2 5 ? 1.579 42.214 27.527 1.00 19.10 5 SER B N 1
ATOM 930 C CA . SER B 2 5 ? 2.991 42.496 27.795 1.00 19.28 5 SER B CA 1
ATOM 931 C C . SER B 2 5 ? 3.771 42.590 26.498 1.00 19.25 5 SER B C 1
ATOM 932 O O . SER B 2 5 ? 4.995 42.683 26.501 1.00 19.82 5 SER B O 1
ATOM 935 N N . PHE B 2 6 ? 3.046 42.554 25.389 1.00 19.39 6 PHE B N 1
ATOM 936 C CA . PHE B 2 6 ? 3.649 42.513 24.072 1.00 19.30 6 PHE B CA 1
ATOM 937 C C . PHE B 2 6 ? 2.675 43.105 23.078 1.00 19.18 6 PHE B C 1
ATOM 938 O O . PHE B 2 6 ? 1.474 43.123 23.320 1.00 19.18 6 PHE B O 1
ATOM 946 N N . PRO B 2 7 ? 3.193 43.615 21.956 1.00 19.23 7 PRO B N 1
ATOM 947 C CA . PRO B 2 7 ? 2.350 44.315 20.997 1.00 18.62 7 PRO B CA 1
ATOM 948 C C . PRO B 2 7 ? 1.714 43.352 19.976 1.00 18.49 7 PRO B C 1
ATOM 949 O O . PRO B 2 7 ? 2.109 42.173 19.926 1.00 18.28 7 PRO B O 1
ATOM 953 N N . PRO B 2 8 ? 0.713 43.828 19.200 1.00 18.63 8 PRO B N 1
ATOM 954 C CA . PRO B 2 8 ? 0.042 42.959 18.214 1.00 18.60 8 PRO B CA 1
ATOM 955 C C . PRO B 2 8 ? 0.969 42.445 17.120 1.00 18.28 8 PRO B C 1
ATOM 956 O O . PRO B 2 8 ? 1.908 43.155 16.708 1.00 18.45 8 PRO B O 1
ATOM 967 N N . GLU B 2 10 ? 2.543 41.429 13.574 1.00 17.73 10 GLU B N 1
ATOM 968 C CA . GLU B 2 10 ? 2.633 42.054 12.281 1.00 17.60 10 GLU B CA 1
ATOM 969 C C . GLU B 2 10 ? 2.204 41.089 11.181 1.00 17.59 10 GLU B C 1
ATOM 970 O O . GLU B 2 10 ? 2.193 41.467 10.006 1.00 18.24 10 GLU B O 1
ATOM 976 N N . ILE B 2 11 ? 1.856 39.850 11.553 1.00 17.43 11 ILE B N 1
ATOM 977 C CA . ILE B 2 11 ? 1.411 38.843 10.581 1.00 17.26 11 ILE B CA 1
ATOM 978 C C . ILE B 2 11 ? 0.070 38.196 10.973 1.00 16.54 11 ILE B C 1
ATOM 979 O O . ILE B 2 11 ? -0.045 36.972 10.981 1.00 16.13 11 ILE B O 1
ATOM 984 N N . PRO B 2 12 ? -0.965 39.010 11.258 1.00 15.72 12 PRO B N 1
ATOM 985 C CA . PRO B 2 12 ? -2.220 38.467 11.807 1.00 16.61 12 PRO B CA 1
ATOM 986 C C . PRO B 2 12 ? -2.895 37.412 10.928 1.00 16.45 12 PRO B C 1
ATOM 987 O O . PRO B 2 12 ? -3.567 36.535 11.453 1.00 16.79 12 PRO B O 1
ATOM 991 N N . GLY B 2 13 ? -2.709 37.480 9.615 1.00 17.09 13 GLY B N 1
ATOM 992 C CA . GLY B 2 13 ? -3.348 36.527 8.720 1.00 16.97 13 GLY B CA 1
ATOM 993 C C . GLY B 2 13 ? -2.572 35.242 8.500 1.00 17.25 13 GLY B C 1
ATOM 994 O O . GLY B 2 13 ? -3.083 34.311 7.874 1.00 18.34 13 GLY B O 1
ATOM 995 N N . SER B 2 14 ? -1.342 35.185 8.999 1.00 16.71 14 SER B N 1
ATOM 996 C CA . SER B 2 14 ? -0.455 34.048 8.741 1.00 16.98 14 SER B CA 1
ATOM 997 C C . SER B 2 14 ? -0.859 32.833 9.554 1.00 17.07 14 SER B C 1
ATOM 998 O O . SER B 2 14 ? -1.269 32.951 10.701 1.00 16.82 14 SER B O 1
ATOM 1001 N N . LYS B 2 15 ? -0.718 31.654 8.957 1.00 17.37 15 LYS B N 1
ATOM 1002 C CA . LYS B 2 15 ? -0.887 30.417 9.704 1.00 18.10 15 LYS B CA 1
ATOM 1003 C C . LYS B 2 15 ? 0.180 30.275 10.784 1.00 16.82 15 LYS B C 1
ATOM 1004 O O . LYS B 2 15 ? 0.017 29.469 11.696 1.00 16.30 15 LYS B O 1
ATOM 1010 N N . GLU B 2 16 ? 1.264 31.043 10.685 1.00 16.13 16 GLU B N 1
ATOM 1011 C CA . GLU B 2 16 ? 2.323 31.074 11.702 1.00 15.76 16 GLU B CA 1
ATOM 1012 C C . GLU B 2 16 ? 2.128 32.145 12.788 1.00 14.99 16 GLU B C 1
ATOM 1013 O O . GLU B 2 16 ? 2.983 32.284 13.664 1.00 14.59 16 GLU B O 1
ATOM 1019 N N . CYS B 2 17 ? 1.041 32.918 12.725 1.00 14.43 17 CYS B N 1
ATOM 1020 C CA . CYS B 2 17 ? 0.867 34.053 13.642 1.00 14.46 17 CYS B CA 1
ATOM 1021 C C . CYS B 2 17 ? 0.978 33.653 15.112 1.00 14.58 17 CYS B C 1
ATOM 1022 O O . CYS B 2 17 ? 1.710 34.270 15.882 1.00 14.05 17 CYS B O 1
ATOM 1025 N N . LEU B 2 18 ? 0.220 32.633 15.501 1.00 14.40 18 LEU B N 1
ATOM 1026 C CA . LEU B 2 18 ? 0.172 32.222 16.906 1.00 14.96 18 LEU B CA 1
ATOM 1027 C C . LEU B 2 18 ? 1.466 31.528 17.338 1.00 15.25 18 LEU B C 1
ATOM 1028 O O . LEU B 2 18 ? 1.995 31.815 18.421 1.00 15.58 18 LEU B O 1
ATOM 1033 N N . ALA B 2 19 ? 2.001 30.668 16.467 1.00 15.61 19 ALA B N 1
ATOM 1034 C CA . ALA B 2 19 ? 3.283 30.021 16.724 1.00 15.84 19 ALA B CA 1
ATOM 1035 C C . ALA B 2 19 ? 4.418 31.031 16.920 1.00 16.03 19 ALA B C 1
ATOM 1036 O O . ALA B 2 19 ? 5.285 30.868 17.780 1.00 16.12 19 ALA B O 1
ATOM 1038 N N . GLU B 2 20 ? 4.440 32.070 16.091 1.00 16.19 20 GLU B N 1
ATOM 1039 C CA . GLU B 2 20 ? 5.443 33.106 16.246 1.00 16.36 20 GLU B CA 1
ATOM 1040 C C . GLU B 2 20 ? 5.271 33.946 17.501 1.00 16.33 20 GLU B C 1
ATOM 1041 O O . GLU B 2 20 ? 6.261 34.303 18.141 1.00 16.32 20 GLU B O 1
ATOM 1047 N N . ALA B 2 21 ? 4.025 34.246 17.871 1.00 16.39 21 ALA B N 1
ATOM 1048 C CA . ALA B 2 21 ? 3.766 34.978 19.102 1.00 16.83 21 ALA B CA 1
ATOM 1049 C C . ALA B 2 21 ? 4.269 34.198 20.323 1.00 16.80 21 ALA B C 1
ATOM 1050 O O . ALA B 2 21 ? 4.873 34.770 21.223 1.00 16.92 21 ALA B O 1
ATOM 1052 N N . LEU B 2 22 ? 4.057 32.889 20.293 1.00 17.28 22 LEU B N 1
ATOM 1053 C CA . LEU B 2 22 ? 4.520 31.968 21.334 1.00 17.60 22 LEU B CA 1
ATOM 1054 C C . LEU B 2 22 ? 6.039 32.075 21.506 1.00 18.31 22 LEU B C 1
ATOM 1055 O O . LEU B 2 22 ? 6.562 32.219 22.613 1.00 18.25 22 LEU B O 1
ATOM 1060 N N . GLN B 2 23 ? 6.751 32.037 20.385 1.00 18.77 23 GLN B N 1
ATOM 1061 C CA . GLN B 2 23 ? 8.212 32.078 20.391 1.00 18.94 23 GLN B CA 1
ATOM 1062 C C . GLN B 2 23 ? 8.771 33.418 20.853 1.00 18.87 23 GLN B C 1
ATOM 1063 O O . GLN B 2 23 ? 9.734 33.464 21.615 1.00 19.68 23 GLN B O 1
ATOM 1069 N N . LYS B 2 24 ? 8.186 34.509 20.362 1.00 18.76 24 LYS B N 1
ATOM 1070 C CA . LYS B 2 24 ? 8.738 35.841 20.586 1.00 18.85 24 LYS B CA 1
ATOM 1071 C C . LYS B 2 24 ? 8.375 36.500 21.905 1.00 18.39 24 LYS B C 1
ATOM 1072 O O . LYS B 2 24 ? 9.096 37.385 22.374 1.00 18.08 24 LYS B O 1
ATOM 1078 N N . HIS B 2 25 ? 7.265 36.085 22.506 1.00 17.41 25 HIS B N 1
ATOM 1079 C CA . HIS B 2 25 ? 6.715 36.825 23.629 1.00 17.53 25 HIS B CA 1
ATOM 1080 C C . HIS B 2 25 ? 6.584 35.913 24.826 1.00 17.49 25 HIS B C 1
ATOM 1081 O O . HIS B 2 25 ? 5.691 35.065 24.864 1.00 16.76 25 HIS B O 1
ATOM 1088 N N . GLN B 2 26 ? 7.478 36.083 25.798 1.00 18.01 26 GLN B N 1
ATOM 1089 C CA . GLN B 2 26 ? 7.557 35.133 26.918 1.00 18.17 26 GLN B CA 1
ATOM 1090 C C . GLN B 2 26 ? 6.246 35.056 27.686 1.00 17.45 26 GLN B C 1
ATOM 1091 O O . GLN B 2 26 ? 5.879 33.994 28.188 1.00 16.66 26 GLN B O 1
ATOM 1097 N N . GLY B 2 27 ? 5.550 36.176 27.803 1.00 16.86 27 GLY B N 1
ATOM 1098 C CA . GLY B 2 27 ? 4.292 36.208 28.529 1.00 16.58 27 GLY B CA 1
ATOM 1099 C C . GLY B 2 27 ? 3.232 35.331 27.913 1.00 16.13 27 GLY B C 1
ATOM 1100 O O . GLY B 2 27 ? 2.492 34.679 28.624 1.00 15.76 27 GLY B O 1
ATOM 1101 N N . PHE B 2 28 ? 3.166 35.290 26.588 1.00 15.23 28 PHE B N 1
ATOM 1102 C CA . PHE B 2 28 ? 2.222 34.452 25.872 1.00 15.33 28 PHE B CA 1
ATOM 1103 C C . PHE B 2 28 ? 2.651 32.996 26.031 1.00 15.19 28 PHE B C 1
ATOM 1104 O O . PHE B 2 28 ? 1.818 32.118 26.217 1.00 15.04 28 PHE B O 1
ATOM 1112 N N . LYS B 2 29 ? 3.952 32.740 25.967 1.00 14.54 29 LYS B N 1
ATOM 1113 C CA . LYS B 2 29 ? 4.477 31.392 26.186 1.00 14.43 29 LYS B CA 1
ATOM 1114 C C . LYS B 2 29 ? 4.149 30.901 27.605 1.00 13.39 29 LYS B C 1
ATOM 1115 O O . LYS B 2 29 ? 3.754 29.757 27.785 1.00 13.30 29 LYS B O 1
ATOM 1121 N N . LYS B 2 30 ? 4.333 31.766 28.586 1.00 13.41 30 LYS B N 1
ATOM 1122 C CA . LYS B 2 30 ? 3.991 31.425 29.964 1.00 13.63 30 LYS B CA 1
ATOM 1123 C C . LYS B 2 30 ? 2.525 31.030 30.101 1.00 12.56 30 LYS B C 1
ATOM 1124 O O . LYS B 2 30 ? 2.234 29.974 30.670 1.00 12.09 30 LYS B O 1
ATOM 1130 N N . LYS B 2 31 ? 1.618 31.847 29.561 1.00 13.41 31 LYS B N 1
ATOM 1131 C CA . LYS B 2 31 ? 0.189 31.501 29.635 1.00 13.17 31 LYS B CA 1
ATOM 1132 C C . LYS B 2 31 ? -0.133 30.205 28.864 1.00 12.90 31 LYS B C 1
ATOM 1133 O O . LYS B 2 31 ? -0.981 29.408 29.291 1.00 12.34 31 LYS B O 1
ATOM 1139 N N . SER B 2 32 ? 0.549 29.987 27.736 1.00 12.18 32 SER B N 1
ATOM 1140 C CA . SER B 2 32 ? 0.300 28.804 26.916 1.00 12.82 32 SER B CA 1
ATOM 1141 C C . SER B 2 32 ? 0.770 27.531 27.609 1.00 12.19 32 SER B C 1
ATOM 1142 O O . SER B 2 32 ? 0.078 26.494 27.628 1.00 12.53 32 SER B O 1
ATOM 1145 N N . TYR B 2 33 ? 1.969 27.585 28.172 1.00 12.01 33 TYR B N 1
ATOM 1146 C CA . TYR B 2 33 ? 2.489 26.420 28.865 1.00 12.16 33 TYR B CA 1
ATOM 1147 C C . TYR B 2 33 ? 1.757 26.169 30.201 1.00 11.59 33 TYR B C 1
ATOM 1148 O O . TYR B 2 33 ? 1.577 25.018 30.552 1.00 12.39 33 TYR B O 1
ATOM 1157 N N . ALA B 2 34 ? 1.368 27.251 30.894 1.00 10.56 34 ALA B N 1
ATOM 1158 C CA . ALA B 2 34 ? 0.480 27.147 32.057 1.00 10.04 34 ALA B CA 1
ATOM 1159 C C . ALA B 2 34 ? -0.780 26.356 31.660 1.00 10.90 34 ALA B C 1
ATOM 1160 O O . ALA B 2 34 ? -1.217 25.498 32.398 1.00 10.84 34 ALA B O 1
ATOM 1162 N N . LEU B 2 35 ? -1.353 26.684 30.504 1.00 11.51 35 LEU B N 1
ATOM 1163 C CA . LEU B 2 35 ? -2.551 26.014 30.034 1.00 11.07 35 LEU B CA 1
ATOM 1164 C C . LEU B 2 35 ? -2.333 24.525 29.825 1.00 11.19 35 LEU B C 1
ATOM 1165 O O . LEU B 2 35 ? -3.192 23.718 30.153 1.00 12.35 35 LEU B O 1
ATOM 1170 N N . ILE B 2 36 ? -1.181 24.183 29.240 1.00 10.87 36 ILE B N 1
ATOM 1171 C CA . ILE B 2 36 ? -0.842 22.777 29.053 1.00 11.41 36 ILE B CA 1
ATOM 1172 C C . ILE B 2 36 ? -0.779 22.039 30.392 1.00 11.14 36 ILE B C 1
ATOM 1173 O O . ILE B 2 36 ? -1.370 20.987 30.556 1.00 11.77 36 ILE B O 1
ATOM 1178 N N . CYS B 2 37 ? -0.102 22.625 31.374 1.00 10.74 37 CYS B N 1
ATOM 1179 C CA . CYS B 2 37 ? -0.066 22.004 32.700 1.00 10.53 37 CYS B CA 1
ATOM 1180 C C . CYS B 2 37 ? -1.463 21.832 33.275 1.00 10.90 37 CYS B C 1
ATOM 1181 O O . CYS B 2 37 ? -1.775 20.789 33.834 1.00 11.39 37 CYS B O 1
ATOM 1184 N N . ALA B 2 38 ? -2.276 22.875 33.160 1.00 10.44 38 ALA B N 1
ATOM 1185 C CA . ALA B 2 38 ? -3.632 22.810 33.688 1.00 9.59 38 ALA B CA 1
ATOM 1186 C C . ALA B 2 38 ? -4.450 21.709 33.001 1.00 9.85 38 ALA B C 1
ATOM 1187 O O . ALA B 2 38 ? -5.241 21.022 33.639 1.00 10.62 38 ALA B O 1
ATOM 1189 N N . TYR B 2 39 ? -4.269 21.582 31.699 1.00 11.11 39 TYR B N 1
ATOM 1190 C CA . TYR B 2 39 ? -4.959 20.522 30.972 1.00 11.38 39 TYR B CA 1
ATOM 1191 C C . TYR B 2 39 ? -4.624 19.132 31.498 1.00 12.13 39 TYR B C 1
ATOM 1192 O O . TYR B 2 39 ? -5.499 18.265 31.677 1.00 13.36 39 TYR B O 1
ATOM 1201 N N . LEU B 2 40 ? -3.338 18.936 31.741 1.00 12.84 40 LEU B N 1
ATOM 1202 C CA . LEU B 2 40 ? -2.863 17.642 32.191 1.00 12.96 40 LEU B CA 1
ATOM 1203 C C . LEU B 2 40 ? -3.410 17.220 33.559 1.00 13.22 40 LEU B C 1
ATOM 1204 O O . LEU B 2 40 ? -3.369 16.029 33.904 1.00 14.33 40 LEU B O 1
ATOM 1209 N N . ASN B 2 41 ? -3.937 18.196 34.307 1.00 14.54 41 ASN B N 1
ATOM 1210 C CA . ASN B 2 41 ? -4.600 17.928 35.578 1.00 15.20 41 ASN B CA 1
ATOM 1211 C C . ASN B 2 41 ? -6.080 18.264 35.574 1.00 15.59 41 ASN B C 1
ATOM 1212 O O . ASN B 2 41 ? -6.691 18.370 36.640 1.00 15.09 41 ASN B O 1
ATOM 1217 N N . TYR B 2 42 ? -6.646 18.440 34.382 1.00 15.38 42 TYR B N 1
ATOM 1218 C CA . TYR B 2 42 ? -8.063 18.790 34.247 1.00 15.84 42 TYR B CA 1
ATOM 1219 C C . TYR B 2 42 ? -8.961 17.874 35.066 1.00 16.19 42 TYR B C 1
ATOM 1220 O O . TYR B 2 42 ? -9.871 18.337 35.757 1.00 16.49 42 TYR B O 1
ATOM 1229 N N . LYS B 2 43 ? -8.734 16.564 35.004 1.00 16.71 43 LYS B N 1
ATO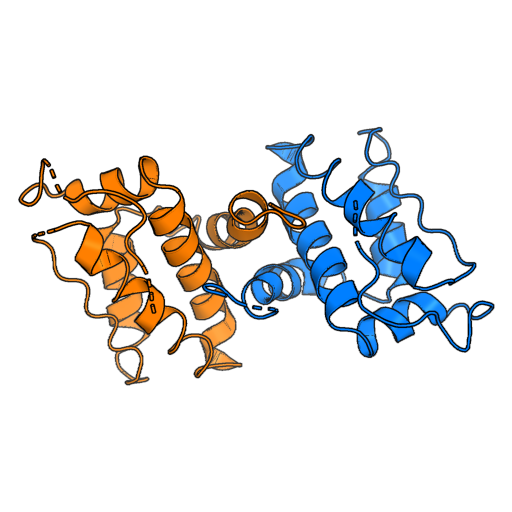M 1230 C CA . LYS B 2 43 ? -9.683 15.639 35.628 1.00 17.86 43 LYS B CA 1
ATOM 1231 C C . LYS B 2 43 ? -9.732 15.716 37.150 1.00 17.23 43 LYS B C 1
ATOM 1232 O O . LYS B 2 43 ? -10.710 15.279 37.745 1.00 16.85 43 LYS B O 1
ATOM 1238 N N . GLU B 2 44 ? -8.710 16.306 37.771 1.00 16.52 44 GLU B N 1
ATOM 1239 C CA . GLU B 2 44 ? -8.705 16.562 39.209 1.00 16.56 44 GLU B CA 1
ATOM 1240 C C . GLU B 2 44 ? -9.021 18.009 39.564 1.00 14.40 44 GLU B C 1
ATOM 1241 O O . GLU B 2 44 ? -9.311 18.307 40.698 1.00 15.47 44 GLU B O 1
ATOM 1247 N N . ASP B 2 45 ? -8.927 18.918 38.600 1.00 12.35 45 ASP B N 1
ATOM 1248 C CA . ASP B 2 45 ? -9.127 20.339 38.876 1.00 12.08 45 ASP B CA 1
ATOM 1249 C C . ASP B 2 45 ? -9.549 21.131 37.638 1.00 11.22 45 ASP B C 1
ATOM 1250 O O . ASP B 2 45 ? -8.723 21.710 36.902 1.00 11.80 45 ASP B O 1
ATOM 1255 N N . ALA B 2 46 ? -10.851 21.108 37.408 1.00 10.98 46 ALA B N 1
ATOM 1256 C CA . ALA B 2 46 ? -11.434 21.794 36.267 1.00 9.46 46 ALA B CA 1
ATOM 1257 C C . ALA B 2 46 ? -11.410 23.301 36.435 1.00 9.58 46 ALA B C 1
ATOM 1258 O O . ALA B 2 46 ? -11.328 24.047 35.474 1.00 9.58 46 ALA B O 1
ATOM 1260 N N . GLU B 2 47 ? -11.566 23.792 37.656 1.00 8.73 47 GLU B N 1
ATOM 1261 C CA . GLU B 2 47 ? -11.569 25.224 37.864 1.00 9.38 47 GLU B CA 1
ATOM 1262 C C . GLU B 2 47 ? -10.225 25.849 37.523 1.00 9.74 47 GLU B C 1
ATOM 1263 O O . GLU B 2 47 ? -10.175 26.945 36.992 1.00 10.26 47 GLU B O 1
ATOM 1269 N N . ASN B 2 48 ? -9.140 25.207 37.903 1.00 10.15 48 ASN B N 1
ATOM 1270 C CA . ASN B 2 48 ? -7.818 25.695 37.520 1.00 9.67 48 ASN B CA 1
ATOM 1271 C C . ASN B 2 48 ? -7.648 25.755 36.011 1.00 9.21 48 ASN B C 1
ATOM 1272 O O . ASN B 2 48 ? -7.110 26.717 35.494 1.00 10.23 48 ASN B O 1
ATOM 1277 N N . TYR B 2 49 ? -8.161 24.752 35.308 1.00 10.27 49 TYR B N 1
ATOM 1278 C CA . TYR B 2 49 ? -8.113 24.794 33.857 1.00 9.78 49 TYR B CA 1
ATOM 1279 C C . TYR B 2 49 ? -8.956 25.908 33.312 1.00 10.09 49 TYR B C 1
ATOM 1280 O O . TYR B 2 49 ? -8.540 26.603 32.401 1.00 9.82 49 TYR B O 1
ATOM 1289 N N . GLU B 2 50 ? -10.173 26.031 33.816 1.00 9.31 50 GLU B N 1
ATOM 1290 C CA . GLU B 2 50 ? -10.996 27.154 33.390 1.00 10.23 50 GLU B CA 1
ATOM 1291 C C . GLU B 2 50 ? -10.337 28.532 33.568 1.00 10.01 50 GLU B C 1
ATOM 1292 O O . GLU B 2 50 ? -10.429 29.381 32.667 1.00 11.43 50 GLU B O 1
ATOM 1298 N N . ARG B 2 51 ? -9.632 28.732 34.680 1.00 10.45 51 ARG B N 1
ATOM 1299 C CA A ARG B 2 51 ? -8.956 30.003 34.933 0.60 11.80 51 ARG B CA 1
ATOM 1300 C CA B ARG B 2 51 ? -8.946 29.995 34.944 0.40 11.50 51 ARG B CA 1
ATOM 1301 C C . ARG B 2 51 ? -7.766 30.159 33.987 1.00 9.78 51 ARG B C 1
ATOM 1302 O O . ARG B 2 51 ? -7.566 31.262 33.439 1.00 10.58 51 ARG B O 1
ATOM 1317 N N . ALA B 2 52 ? -7.024 29.051 33.810 1.00 9.56 52 ALA B N 1
ATOM 1318 C CA . ALA B 2 52 ? -5.869 29.134 32.909 1.00 10.80 52 ALA B CA 1
ATOM 1319 C C . ALA B 2 52 ? -6.336 29.393 31.484 1.00 11.24 52 ALA B C 1
ATOM 1320 O O . ALA B 2 52 ? -5.672 30.107 30.738 1.00 11.51 52 ALA B O 1
ATOM 1322 N N . ALA B 2 53 ? -7.456 28.787 31.090 1.00 10.70 53 ALA B N 1
ATOM 1323 C CA . ALA B 2 53 ? -8.033 28.992 29.762 1.00 11.49 53 ALA B CA 1
ATOM 1324 C C . ALA B 2 53 ? -8.468 30.438 29.589 1.00 11.40 53 ALA B C 1
ATOM 1325 O O . ALA B 2 53 ? -8.233 31.029 28.542 1.00 12.64 53 ALA B O 1
ATOM 1327 N N . GLU B 2 54 ? -9.139 30.990 30.598 1.00 11.18 54 GLU B N 1
ATOM 1328 C CA . GLU B 2 54 ? -9.517 32.406 30.569 1.00 12.25 54 GLU B CA 1
ATOM 1329 C C . GLU B 2 54 ? -8.307 33.336 30.440 1.00 11.75 54 GLU B C 1
ATOM 1330 O O . GLU B 2 54 ? -8.337 34.329 29.714 1.00 13.36 54 GLU B O 1
ATOM 1336 N N . ASP B 2 55 ? -7.262 33.055 31.194 1.00 12.27 55 ASP B N 1
ATOM 1337 C CA . ASP B 2 55 ? -6.012 33.808 31.125 1.00 12.69 55 ASP B CA 1
ATOM 1338 C C . ASP B 2 55 ? -5.424 33.723 29.704 1.00 10.91 55 ASP B C 1
ATOM 1339 O O . ASP B 2 55 ? -5.012 34.754 29.128 1.00 13.66 55 ASP B O 1
ATOM 1344 N N . PHE B 2 56 ? -5.401 32.507 29.147 1.00 12.03 56 PHE B N 1
ATOM 1345 C CA . PHE B 2 56 ? -4.918 32.322 27.766 1.00 13.29 56 PHE B CA 1
ATOM 1346 C C . PHE B 2 56 ? -5.781 33.097 26.764 1.00 14.20 56 PHE B C 1
ATOM 1347 O O . PHE B 2 56 ? -5.231 33.748 25.856 1.00 14.21 56 PHE B O 1
ATOM 1355 N N . ASP B 2 57 ? -7.106 33.010 26.919 1.00 15.19 57 ASP B N 1
ATOM 1356 C CA . ASP B 2 57 ? -8.073 33.749 26.086 1.00 16.06 57 ASP B CA 1
ATOM 1357 C C . ASP B 2 57 ? -7.725 35.230 26.107 1.00 16.18 57 ASP B C 1
ATOM 1358 O O . ASP B 2 57 ? -7.737 35.887 25.059 1.00 17.00 57 ASP B O 1
ATOM 1363 N N . SER B 2 58 ? -7.423 35.748 27.293 1.00 16.30 58 SER B N 1
ATOM 1364 C CA A SER B 2 58 ? -7.023 37.142 27.505 0.50 16.25 58 SER B CA 1
ATOM 1365 C CA B SER B 2 58 ? -7.049 37.155 27.456 0.50 16.38 58 SER B CA 1
ATOM 1366 C C . SER B 2 58 ? -5.741 37.479 26.732 1.00 16.31 58 SER B C 1
ATOM 1367 O O . SER B 2 58 ? -5.659 38.487 25.989 1.00 16.27 58 SER B O 1
ATOM 1372 N N . ALA B 2 59 ? -4.731 36.638 26.914 1.00 16.01 59 ALA B N 1
ATOM 1373 C CA . ALA B 2 59 ? -3.429 36.793 26.273 1.00 16.20 59 ALA B CA 1
ATOM 1374 C C . ALA B 2 59 ? -3.505 36.672 24.748 1.00 15.69 59 ALA B C 1
ATOM 1375 O O . ALA B 2 59 ? -2.815 37.428 24.023 1.00 16.72 59 ALA B O 1
ATOM 1377 N N . VAL B 2 60 ? -4.352 35.783 24.230 1.00 16.83 60 VAL B N 1
ATOM 1378 C CA . VAL B 2 60 ? -4.505 35.608 22.774 1.00 17.00 60 VAL B CA 1
ATOM 1379 C C . VAL B 2 60 ? -5.011 36.905 22.129 1.00 16.43 60 VAL B C 1
ATOM 1380 O O . VAL B 2 60 ? -4.629 37.250 20.996 1.00 15.64 60 VAL B O 1
ATOM 1384 N N . LYS B 2 61 ? -5.858 37.636 22.844 1.00 16.72 61 LYS B N 1
ATOM 1385 C CA . LYS B 2 61 ? -6.404 38.895 22.324 1.00 17.33 61 LYS B CA 1
ATOM 1386 C C . LYS B 2 61 ? -5.304 39.915 22.096 1.00 17.44 61 LYS B C 1
ATOM 1387 O O . LYS B 2 61 ? -5.408 40.755 21.213 1.00 18.08 61 LYS B O 1
ATOM 1393 N N . CYS B 2 62 ? -4.235 39.821 22.870 1.00 17.15 62 CYS B N 1
ATOM 1394 C CA . CYS B 2 62 ? -3.069 40.662 22.692 1.00 17.55 62 CYS B CA 1
ATOM 1395 C C . CYS B 2 62 ? -2.415 40.454 21.323 1.00 17.41 62 CYS B C 1
ATOM 1396 O O . CYS B 2 62 ? -1.908 41.404 20.716 1.00 17.96 62 CYS B O 1
ATOM 1399 N N . THR B 2 63 ? -2.463 39.231 20.808 1.00 17.10 63 THR B N 1
ATOM 1400 C CA . THR B 2 63 ? -1.705 38.891 19.603 1.00 17.41 63 THR B CA 1
ATOM 1401 C C . THR B 2 63 ? -2.251 39.574 18.340 1.00 17.08 63 THR B C 1
ATOM 1402 O O . THR B 2 63 ? -1.481 39.924 17.454 1.00 17.59 63 THR B O 1
ATOM 1406 N N . GLY B 2 64 ? -3.568 39.728 18.248 1.00 17.56 64 GLY B N 1
ATOM 1407 C CA . GLY B 2 64 ? -4.222 40.210 17.039 1.00 17.98 64 GLY B CA 1
ATOM 1408 C C . GLY B 2 64 ? -4.326 39.147 15.954 1.00 17.83 64 GLY B C 1
ATOM 1409 O O . GLY B 2 64 ? -4.776 39.422 14.840 1.00 18.64 64 GLY B O 1
ATOM 1417 N N . LYS B 2 66 ? -5.571 36.306 13.557 1.00 19.84 66 LYS B N 1
ATOM 1418 C CA . LYS B 2 66 ? -6.927 36.092 13.034 1.00 21.17 66 LYS B CA 1
ATOM 1419 C C . LYS B 2 66 ? -7.496 34.726 13.427 1.00 21.29 66 LYS B C 1
ATOM 1420 O O . LYS B 2 66 ? -8.715 34.568 13.566 1.00 21.67 66 LYS B O 1
ATOM 1426 N N . GLU B 2 67 ? -6.610 33.752 13.617 1.00 21.67 67 GLU B N 1
ATOM 1427 C CA . GLU B 2 67 ? -7.013 32.378 13.905 1.00 21.84 67 GLU B CA 1
ATOM 1428 C C . GLU B 2 67 ? -7.673 32.278 15.273 1.00 21.63 67 GLU B C 1
ATOM 1429 O O . GLU B 2 67 ? -7.064 32.615 16.287 1.00 22.49 67 GLU B O 1
ATOM 1435 N N . GLY B 2 68 ? -8.917 31.811 15.287 1.00 21.35 68 GLY B N 1
ATOM 1436 C CA . GLY B 2 68 ? -9.680 31.699 16.525 1.00 20.88 68 GLY B CA 1
ATOM 1437 C C . GLY B 2 68 ? -9.311 30.434 17.269 1.00 20.36 68 GLY B C 1
ATOM 1438 O O . GLY B 2 68 ? -9.084 29.401 16.655 1.00 20.24 68 GLY B O 1
ATOM 1439 N N . VAL B 2 69 ? -9.252 30.519 18.597 1.00 19.70 69 VAL B N 1
ATOM 1440 C CA . VAL B 2 69 ? -8.972 29.357 19.443 1.00 19.19 69 VAL B CA 1
ATOM 1441 C C . VAL B 2 69 ? -10.015 29.301 20.546 1.00 18.68 69 VAL B C 1
ATOM 1442 O O . VAL B 2 69 ? -9.822 29.879 21.599 1.00 19.97 69 VAL B O 1
ATOM 1446 N N . ASP B 2 70 ? -11.109 28.605 20.280 1.00 17.74 70 ASP B N 1
ATOM 1447 C CA . ASP B 2 70 ? -12.163 28.405 21.265 1.00 17.09 70 ASP B CA 1
ATOM 1448 C C . ASP B 2 70 ? -11.862 27.152 22.066 1.00 16.41 70 ASP B C 1
ATOM 1449 O O . ASP B 2 70 ? -11.980 26.027 21.576 1.00 16.57 70 ASP B O 1
ATOM 1454 N N . LEU B 2 71 ? -11.498 27.355 23.325 1.00 15.54 71 LEU B N 1
ATOM 1455 C CA . LEU B 2 71 ? -11.124 26.258 24.204 1.00 15.64 71 LEU B CA 1
ATOM 1456 C C . LEU B 2 71 ? -12.337 25.516 24.761 1.00 15.00 71 LEU B C 1
ATOM 1457 O O . LEU B 2 71 ? -12.196 24.398 25.226 1.00 15.73 71 LEU B O 1
ATOM 1462 N N . HIS B 2 72 ? -13.518 26.120 24.678 1.00 15.52 72 HIS B N 1
ATOM 1463 C CA . HIS B 2 72 ? -14.740 25.533 25.231 1.00 15.16 72 HIS B CA 1
ATOM 1464 C C . HIS B 2 72 ? -14.507 25.073 26.667 1.00 14.64 72 HIS B C 1
ATOM 1465 O O . HIS B 2 72 ? -14.924 23.981 27.048 1.00 14.77 72 HIS B O 1
ATOM 1472 N N . GLU B 2 73 ? -13.820 25.903 27.450 1.00 14.81 73 GLU B N 1
ATOM 1473 C CA . GLU B 2 73 ? -13.197 25.433 28.688 1.00 14.59 73 GLU B CA 1
ATOM 1474 C C . GLU B 2 73 ? -14.185 25.090 29.793 1.00 14.39 73 GLU B C 1
ATOM 1475 O O . GLU B 2 73 ? -13.822 24.396 30.726 1.00 14.96 73 GLU B O 1
ATOM 1481 N N . GLY B 2 74 ? -15.416 25.555 29.662 1.00 13.17 74 GLY B N 1
ATOM 1482 C CA . GLY B 2 74 ? -16.474 25.196 30.600 1.00 12.90 74 GLY B CA 1
ATOM 1483 C C . GLY B 2 74 ? -17.351 24.037 30.190 1.00 12.63 74 GLY B C 1
ATOM 1484 O O . GLY B 2 74 ? -18.311 23.736 30.894 1.00 12.84 74 GLY B O 1
ATOM 1485 N N . ASN B 2 75 ? -17.024 23.373 29.071 1.00 12.81 75 ASN B N 1
ATOM 1486 C CA . ASN B 2 75 ? -17.885 22.346 28.477 1.00 13.29 75 ASN B CA 1
ATOM 1487 C C . ASN B 2 75 ? -17.122 21.037 28.388 1.00 13.46 75 ASN B C 1
ATOM 1488 O O . ASN B 2 75 ? -16.338 20.859 27.459 1.00 13.63 75 ASN B O 1
ATOM 1493 N N . PRO B 2 76 ? -17.307 20.135 29.365 1.00 14.50 76 PRO B N 1
ATOM 1494 C CA . PRO B 2 76 ? -16.564 18.875 29.403 1.00 14.98 76 PRO B CA 1
ATOM 1495 C C . PRO B 2 76 ? -16.559 18.046 28.111 1.00 15.31 76 PRO B C 1
ATOM 1496 O O . PRO B 2 76 ? -15.535 17.448 27.783 1.00 16.49 76 PRO B O 1
ATOM 1500 N N . GLU B 2 77 ? -17.669 18.043 27.384 1.00 15.43 77 GLU B N 1
ATOM 1501 C CA . GLU B 2 77 ? -17.772 17.329 26.112 1.00 16.17 77 GLU B CA 1
ATOM 1502 C C . GLU B 2 77 ? -16.898 17.921 25.019 1.00 15.39 77 GLU B C 1
ATOM 1503 O O . GLU B 2 77 ? -16.609 17.215 24.043 1.00 15.69 77 GLU B O 1
ATOM 1509 N N . LEU B 2 78 ? -16.499 19.192 25.160 1.00 15.11 78 LEU B N 1
ATOM 1510 C CA . LEU B 2 78 ? -15.660 19.863 24.156 1.00 15.51 78 LEU B CA 1
ATOM 1511 C C . LEU B 2 78 ? -14.262 20.262 24.619 1.00 15.31 78 LEU B C 1
ATOM 1512 O O . LEU B 2 78 ? -13.506 20.837 23.832 1.00 15.55 78 LEU B O 1
ATOM 1517 N N . ILE B 2 79 ? -13.894 19.928 25.848 1.00 15.14 79 ILE B N 1
ATOM 1518 C CA . ILE B 2 79 ? -12.584 20.279 26.404 1.00 15.98 79 ILE B CA 1
ATOM 1519 C C . ILE B 2 79 ? -11.452 19.742 25.547 1.00 15.90 79 ILE B C 1
ATOM 1520 O O . ILE B 2 79 ? -10.493 20.447 25.255 1.00 14.82 79 ILE B O 1
ATOM 1525 N N . GLU B 2 80 ? -11.567 18.474 25.178 1.00 15.50 80 GLU B N 1
ATOM 1526 C CA . GLU B 2 80 ? -10.529 17.807 24.402 1.00 16.14 80 GLU B CA 1
ATOM 1527 C C . GLU B 2 80 ? -10.405 18.439 23.019 1.00 16.03 80 GLU B C 1
ATOM 1528 O O . GLU B 2 80 ? -9.296 18.735 22.574 1.00 15.96 80 GLU B O 1
ATOM 1534 N N . GLU B 2 81 ? -11.540 18.638 22.353 1.00 16.08 81 GLU B N 1
ATOM 1535 C CA . GLU B 2 81 ? -11.579 19.293 21.032 1.00 16.35 81 GLU B CA 1
ATOM 1536 C C . GLU B 2 81 ? -10.958 20.679 21.082 1.00 15.93 81 GLU B C 1
ATOM 1537 O O . GLU B 2 81 ? -10.141 21.030 20.236 1.00 16.91 81 GLU B O 1
ATOM 1543 N N . GLY B 2 82 ? -11.340 21.472 22.078 1.00 15.28 82 GLY B N 1
ATOM 1544 C CA . GLY B 2 82 ? -10.823 22.832 22.212 1.00 15.03 82 GLY B CA 1
ATOM 1545 C C . GLY B 2 82 ? -9.328 22.867 22.484 1.00 14.90 82 GLY B C 1
ATOM 1546 O O . GLY B 2 82 ? -8.610 23.680 21.916 1.00 16.52 82 GLY B O 1
ATOM 1547 N N . PHE B 2 83 ? -8.844 21.938 23.296 1.00 14.20 83 PHE B N 1
ATOM 1548 C CA . PHE B 2 83 ? -7.420 21.852 23.602 1.00 14.66 83 PHE B CA 1
ATOM 1549 C C . PHE B 2 83 ? -6.634 21.415 22.361 1.00 15.12 83 PHE B C 1
ATOM 1550 O O . PHE B 2 83 ? -5.568 21.965 22.054 1.00 14.67 83 PHE B O 1
ATOM 1558 N N . GLU B 2 84 ? -7.169 20.449 21.619 1.00 15.22 84 GLU B N 1
ATOM 1559 C CA . GLU B 2 84 ? -6.535 20.045 20.371 1.00 16.70 84 GLU B CA 1
ATOM 1560 C C . GLU B 2 84 ? -6.461 21.202 19.380 1.00 16.39 84 GLU B C 1
ATOM 1561 O O . GLU B 2 84 ? -5.477 21.314 18.646 1.00 16.34 84 GLU B O 1
ATOM 1567 N N . LYS B 2 85 ? -7.507 22.025 19.339 1.00 17.41 85 LYS B N 1
ATOM 1568 C CA . LYS B 2 85 ? -7.537 23.248 18.512 1.00 16.92 85 LYS B CA 1
ATOM 1569 C C . LYS B 2 85 ? -6.411 24.199 18.873 1.00 16.56 85 LYS B C 1
ATOM 1570 O O . LYS B 2 85 ? -5.720 24.733 18.010 1.00 16.60 85 LYS B O 1
ATOM 1576 N N . PHE B 2 86 ? -6.232 24.400 20.163 1.00 15.01 86 PHE B N 1
ATOM 1577 C CA . PHE B 2 86 ? -5.119 25.171 20.686 1.00 14.31 86 PHE B CA 1
ATOM 1578 C C . PHE B 2 86 ? -3.780 24.609 20.208 1.00 13.08 86 PHE B C 1
ATOM 1579 O O . PHE B 2 86 ? -2.944 25.357 19.723 1.00 14.54 86 PHE B O 1
ATOM 1587 N N . LEU B 2 87 ? -3.595 23.294 20.334 1.00 13.35 87 LEU B N 1
ATOM 1588 C CA . LEU B 2 87 ? -2.326 22.672 19.916 1.00 13.45 87 LEU B CA 1
ATOM 1589 C C . LEU B 2 87 ? -2.078 22.829 18.431 1.00 13.97 87 LEU B C 1
ATOM 1590 O O . LEU B 2 87 ? -0.952 23.114 18.022 1.00 15.43 87 LEU B O 1
ATOM 1595 N N . ALA B 2 88 ? -3.132 22.644 17.643 1.00 13.98 88 ALA B N 1
ATOM 1596 C CA . ALA B 2 88 ? -3.016 22.753 16.182 1.00 14.21 88 ALA B CA 1
ATOM 1597 C C . ALA B 2 88 ? -2.690 24.190 15.797 1.00 14.06 88 ALA B C 1
ATOM 1598 O O . ALA B 2 88 ? -1.778 24.442 15.007 1.00 15.67 88 ALA B O 1
ATOM 1600 N N . SER B 2 89 ? -3.440 25.120 16.369 1.00 15.34 89 SER B N 1
ATOM 1601 C CA . SER B 2 89 ? -3.326 26.549 16.055 1.00 14.72 89 SER B CA 1
ATOM 1602 C C . SER B 2 89 ? -1.968 27.128 16.398 1.00 14.68 89 SER B C 1
ATOM 1603 O O . SER B 2 89 ? -1.457 27.968 15.660 1.00 15.41 89 SER B O 1
ATOM 1606 N N . LEU B 2 90 ? -1.361 26.661 17.483 1.00 14.46 90 LEU B N 1
ATOM 1607 C CA . LEU B 2 90 ? -0.066 27.155 17.928 1.00 14.28 90 LEU B CA 1
ATOM 1608 C C . LEU B 2 90 ? 1.088 26.324 17.358 1.00 14.15 90 LEU B C 1
ATOM 1609 O O . LEU B 2 90 ? 2.254 26.614 17.662 1.00 15.04 90 LEU B O 1
ATOM 1614 N N . LYS B 2 91 ? 0.748 25.275 16.598 1.00 14.21 91 LYS B N 1
ATOM 1615 C CA . LYS B 2 91 ? 1.727 24.387 15.931 1.00 14.56 91 LYS B CA 1
ATOM 1616 C C . LYS B 2 91 ? 2.661 23.725 16.928 1.00 14.90 91 LYS B C 1
ATOM 1617 O O . LYS B 2 91 ? 3.868 23.616 16.725 1.00 15.59 91 LYS B O 1
ATOM 1623 N N . ILE B 2 92 ? 2.064 23.300 18.035 1.00 15.26 92 ILE B N 1
ATOM 1624 C CA . ILE B 2 92 ? 2.794 22.679 19.113 1.00 14.92 92 ILE B CA 1
ATOM 1625 C C . ILE B 2 92 ? 3.040 21.215 18.782 1.00 15.30 92 ILE B C 1
ATOM 1626 O O . ILE B 2 92 ? 2.177 20.566 18.206 1.00 16.23 92 ILE B O 1
ATOM 1631 N N . ASP B 2 93 ? 4.228 20.710 19.106 1.00 15.56 93 ASP B N 1
ATOM 1632 C CA . ASP B 2 93 ? 4.521 19.285 18.936 1.00 15.92 93 ASP B CA 1
ATOM 1633 C C . ASP B 2 93 ? 3.700 18.543 19.979 1.00 15.67 93 ASP B C 1
ATOM 1634 O O . ASP B 2 93 ? 3.972 18.620 21.175 1.00 15.19 93 ASP B O 1
ATOM 1639 N N . ARG B 2 94 ? 2.687 17.833 19.513 1.00 15.86 94 ARG B N 1
ATOM 1640 C CA . ARG B 2 94 ? 1.731 17.195 20.406 1.00 17.23 94 ARG B CA 1
ATOM 1641 C C . ARG B 2 94 ? 2.284 15.979 21.134 1.00 17.47 94 ARG B C 1
ATOM 1642 O O . ARG B 2 94 ? 1.642 15.478 22.061 1.00 18.76 94 ARG B O 1
ATOM 1650 N N . LYS B 2 95 ? 3.459 15.503 20.739 1.00 17.47 95 LYS B N 1
ATOM 1651 C CA . LYS B 2 95 ? 4.143 14.436 21.467 1.00 18.42 95 LYS B CA 1
ATOM 1652 C C . LYS B 2 95 ? 5.042 14.994 22.569 1.00 18.47 95 LYS B C 1
ATOM 1653 O O . LYS B 2 95 ? 5.637 14.226 23.337 1.00 20.21 95 LYS B O 1
ATOM 1659 N N . ALA B 2 96 ? 5.099 16.321 22.680 1.00 17.41 96 ALA B N 1
ATOM 1660 C CA . ALA B 2 96 ? 6.007 16.983 23.607 1.00 17.14 96 ALA B CA 1
ATOM 1661 C C . ALA B 2 96 ? 5.291 17.730 24.735 1.00 16.25 96 ALA B C 1
ATOM 1662 O O . ALA B 2 96 ? 5.923 18.526 25.431 1.00 16.53 96 ALA B O 1
ATOM 1664 N N . LEU B 2 97 ? 3.998 17.479 24.939 1.00 16.46 97 LEU B N 1
ATOM 1665 C CA . LEU B 2 97 ? 3.219 18.325 25.859 1.00 16.58 97 LEU B CA 1
ATOM 1666 C C . LEU B 2 97 ? 3.712 18.218 27.287 1.00 15.65 97 LEU B C 1
ATOM 1667 O O . LEU B 2 97 ? 3.758 19.201 28.003 1.00 15.38 97 LEU B O 1
ATOM 1672 N N . GLY B 2 98 ? 4.078 17.019 27.702 1.00 15.37 98 GLY B N 1
ATOM 1673 C CA . GLY B 2 98 ? 4.643 16.823 29.021 1.00 15.80 98 GLY B CA 1
ATOM 1674 C C . GLY B 2 98 ? 5.855 17.701 29.235 1.00 15.83 98 GLY B C 1
ATOM 1675 O O . GLY B 2 98 ? 5.961 18.411 30.238 1.00 15.60 98 GLY B O 1
ATOM 1676 N N . SER B 2 99 ? 6.774 17.676 28.274 1.00 15.11 99 SER B N 1
ATOM 1677 C CA . SER B 2 99 ? 7.972 18.489 28.367 1.00 15.14 99 SER B CA 1
ATOM 1678 C C . SER B 2 99 ? 7.636 19.967 28.448 1.00 14.27 99 SER B C 1
ATOM 1679 O O . SER B 2 99 ? 8.214 20.694 29.249 1.00 14.39 99 SER B O 1
ATOM 1682 N N . LEU B 2 100 ? 6.703 20.427 27.625 1.00 12.93 100 LEU B N 1
ATOM 1683 C CA . LEU B 2 100 ? 6.399 21.852 27.607 1.00 12.90 100 LEU B CA 1
ATOM 1684 C C . LEU B 2 100 ? 5.818 22.285 28.956 1.00 12.01 100 LEU B C 1
ATOM 1685 O O . LEU B 2 100 ? 6.146 23.367 29.444 1.00 12.11 100 LEU B O 1
ATOM 1690 N N . CYS B 2 101 ? 4.955 21.458 29.550 1.00 11.74 101 CYS B N 1
ATOM 1691 C CA . CYS B 2 101 ? 4.462 21.786 30.880 1.00 11.95 101 CYS B CA 1
ATOM 1692 C C . CYS B 2 101 ? 5.633 21.883 31.864 1.00 11.98 101 CYS B C 1
ATOM 1693 O O . CYS B 2 101 ? 5.703 22.841 32.646 1.00 11.83 101 CYS B O 1
ATOM 1696 N N . THR B 2 102 ? 6.571 20.942 31.808 1.00 12.78 102 THR B N 1
ATOM 1697 C CA . THR B 2 102 ? 7.694 20.997 32.730 1.00 13.68 102 THR B CA 1
ATOM 1698 C C . THR B 2 102 ? 8.527 22.279 3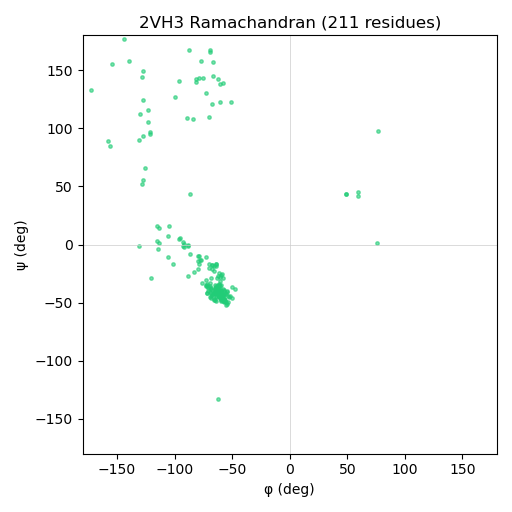2.558 1.00 13.32 102 THR B C 1
ATOM 1699 O O . THR B 2 102 ? 9.222 22.681 33.469 1.00 14.61 102 THR B O 1
ATOM 1703 N N . LEU B 2 103 ? 8.480 22.897 31.369 1.00 12.73 103 LEU B N 1
ATOM 1704 C CA . LEU B 2 103 ? 9.205 24.141 31.108 1.00 13.27 103 LEU B CA 1
ATOM 1705 C C . LEU B 2 103 ? 8.538 25.381 31.650 1.00 13.29 103 LEU B C 1
ATOM 1706 O O . LEU B 2 103 ? 9.159 26.427 31.702 1.00 13.86 103 LEU B O 1
ATOM 1711 N N . PHE B 2 104 ? 7.297 25.269 32.109 1.00 12.36 104 PHE B N 1
ATOM 1712 C CA . PHE B 2 104 ? 6.670 26.401 32.739 1.00 12.67 104 PHE B CA 1
ATOM 1713 C C . PHE B 2 104 ? 7.529 26.884 33.924 1.00 11.74 104 PHE B C 1
ATOM 1714 O O . PHE B 2 104 ? 7.675 28.071 34.126 1.00 12.75 104 PHE B O 1
ATOM 1722 N N . GLN B 2 105 ? 8.090 25.959 34.696 1.00 11.31 105 GLN B N 1
ATOM 1723 C CA . GLN B 2 105 ? 8.983 26.320 35.777 1.00 12.44 105 GLN B CA 1
ATOM 1724 C C . GLN B 2 105 ? 10.170 27.178 35.305 1.00 12.82 105 GLN B C 1
ATOM 1725 O O . GLN B 2 105 ? 10.550 28.119 35.974 1.00 13.42 105 GLN B O 1
ATOM 1731 N N . LYS B 2 106 ? 10.748 26.835 34.162 1.00 13.98 106 LYS B N 1
ATOM 1732 C CA . LYS B 2 106 ? 11.883 27.577 33.629 1.00 15.49 106 LYS B CA 1
ATOM 1733 C C . LYS B 2 106 ? 11.422 28.938 33.141 1.00 15.71 106 LYS B C 1
ATOM 1734 O O . LYS B 2 106 ? 12.132 29.931 33.303 1.00 17.35 106 LYS B O 1
ATOM 1740 N N . LEU B 2 107 ? 10.227 28.974 32.559 1.00 15.75 107 LEU B N 1
ATOM 1741 C CA . LEU B 2 107 ? 9.674 30.220 31.999 1.00 16.94 107 LEU B CA 1
ATOM 1742 C C . LEU B 2 107 ? 9.076 31.140 33.049 1.00 17.23 107 LEU B C 1
ATOM 1743 O O . LEU B 2 107 ? 8.896 32.335 32.792 1.00 19.57 107 LEU B O 1
ATOM 1748 N N . TYR B 2 108 ? 8.718 30.597 34.212 1.00 16.66 108 TYR B N 1
ATOM 1749 C CA . TYR B 2 108 ? 8.180 31.394 35.313 1.00 16.63 108 TYR B CA 1
ATOM 1750 C C . TYR B 2 108 ? 9.001 31.144 36.583 1.00 16.97 108 TYR B C 1
ATOM 1751 O O . TYR B 2 108 ? 8.521 30.609 37.577 1.00 16.95 108 TYR B O 1
ATOM 1760 N N . ALA B 2 109 ? 10.254 31.563 36.522 1.00 18.42 109 ALA B N 1
ATOM 1761 C CA . ALA B 2 109 ? 11.189 31.359 37.610 1.00 18.61 109 ALA B CA 1
ATOM 1762 C C . ALA B 2 109 ? 10.752 32.060 38.887 1.00 18.85 109 ALA B C 1
ATOM 1763 O O . ALA B 2 109 ? 10.195 33.153 38.833 1.00 18.90 109 ALA B O 1
ATOM 1765 N N . ILE B 2 110 ? 10.993 31.408 40.022 1.00 18.75 110 ILE B N 1
ATOM 1766 C CA . ILE B 2 110 ? 10.787 32.005 41.338 1.00 18.62 110 ILE B CA 1
ATOM 1767 C C . ILE B 2 110 ? 12.067 31.815 42.158 1.00 18.76 110 ILE B C 1
ATOM 1768 O O . ILE B 2 110 ? 12.753 30.809 42.006 1.00 19.29 110 ILE B O 1
ATOM 1773 N N . PRO B 2 111 ? 12.422 32.797 43.008 1.00 18.56 111 PRO B N 1
ATOM 1774 C CA . PRO B 2 111 ? 11.787 34.106 43.077 1.00 18.54 111 PRO B CA 1
ATOM 1775 C C . PRO B 2 111 ? 12.101 34.932 41.834 1.00 18.57 111 PRO B C 1
ATOM 1776 O O . PRO B 2 111 ? 12.965 34.559 41.030 1.00 19.36 111 PRO B O 1
ATOM 1780 N N . HIS B 2 112 ? 11.380 36.029 41.656 1.00 18.36 112 HIS B N 1
ATOM 1781 C CA . HIS B 2 112 ? 11.651 36.945 40.555 1.00 17.71 112 HIS B CA 1
ATOM 1782 C C . HIS B 2 112 ? 11.414 38.353 41.02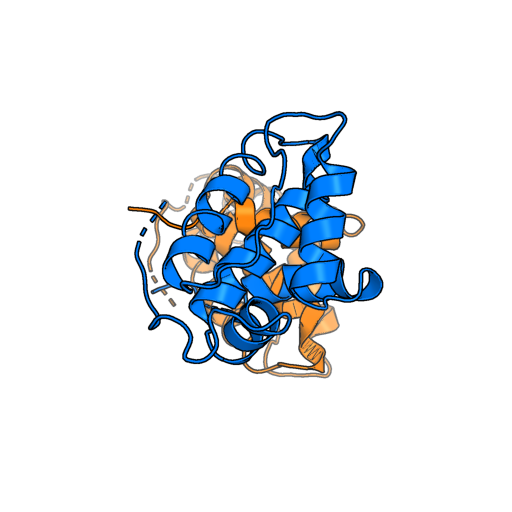2 1.00 17.62 112 HIS B C 1
ATOM 1783 O O . HIS B 2 112 ? 10.959 38.555 42.143 1.00 17.92 112 HIS B O 1
ATOM 1790 N N . ASN B 2 113 ? 11.689 39.312 40.150 1.00 16.74 113 ASN B N 1
ATOM 1791 C CA . ASN B 2 113 ? 11.536 40.711 40.490 1.00 16.76 113 ASN B CA 1
ATOM 1792 C C . ASN B 2 113 ? 10.316 41.362 39.849 1.00 17.16 113 ASN B C 1
ATOM 1793 O O . ASN B 2 113 ? 9.423 40.691 39.331 1.00 17.68 113 ASN B O 1
#

CATH classification: 1.20.120.1410

Sequence (220 aa):
AACSFPPSEIPGSKECLAEALQKHQGFKKKSYALICAYLNYKEDAENYERRAAEDFDSSAVKCTGCKEGVDLHEGNPELIEEGFEKFLASLKIDRKALGSLCTLFQKKLAIPHAACSFPPEIPGSKECLAEALQKHQGFKKKSYALICAYLNYKEDAENYERRAAEDFDSSAVKCTGKEGVDLHEGNPELIEEGFEKFLASLKIDRKALGSLCTLFQKLYAIPHN

Solvent-accessible surface area: 11528 Å² total

Secondary structure (DSSP, 8-state):
----SPPPS-TT-TTHHHHHHHH-HHHHHHHHHHHHHHHTGGG-HHHHHHHHHHHHHHHHHHT--S-----TT-GGGHHHHHHHHHHHHT--GGGHHHHHHHHTT-----/----S----TTSTTHHHHHHHH-HHHHHHHHHHHHHHHTGGG-HHHHHHHHHHHHHHHHHH--------TT-TTTHHHHHHHHHHHTT--TT-HHHHHHHHHHHT-SS--

Organism: Polypedates leucomystax (NCBI:txid68444)

Radius of gyration: 18.75 Å; Cα contacts (8 Å, |Δi|>4): 287; chains: 2; bounding box: 46×37×57 Å

Foldseek 3Di:
DDQPDAADPCQADLCLLLVCCVPPLVLLLLLLLLLLCVVCCVPPLPSNLVSVVVNVVNVVRRNRPDDQDCVSVDVVCNVVSVVSVCVSNVNDPVCSVVSNVCSPVSDPDD/DDAPDAAPCQPDLQQLLVCCVPPLLLVLLLLLLLLCLVCCVVPLPSNVVSVVVNVVHVVRHHHQDQDCVSVDVVCNVVSVVSVCSSNVHDPVCSVVSNVCSCVSDPPPDD

Nearest PDB structures (foldseek):
  2vh3-assembly1_A  TM=1.005E+00  e=1.852E-15  Polypedates leucomystax
  2vh3-assembly1_B  TM=9.888E-01  e=1.641E-14  Polypedates leucomystax
  2vh3-assembly1_B  TM=1.002E+00  e=5.458E-16  Polypedates leucomystax
  2vh3-assembly1_A  TM=9.886E-01  e=3.819E-14  Polypedates leucomystax

InterPro domains:
  IPR053770 Metal-binding blue pigment complex [G3DSA:1.20.120.1410] (1-113)

B-factor: mean 17.9, std 5.94, range [8.73, 48.62]